Protein AF-A0A7G2MM92-F1 (afdb_monomer)

Secondary structure (DSSP, 8-state):
----EEEESHHHHHHHHHHHH-TTS-HHHHHHHTTGGGG-HHHHTTSEEEEHHHH--HHHHHHHHHHHHHHHHH-GGGTT--HHHIIIIIS-S-STTPPP-TTHHHHHHGGGHHHHHHHHHH-TTTTT-HHHHHHHHHTTGGGTS-SS-EEETTEEE-TT-HHHHHHHHHHHHHHHT--------S-BTTB-S--

Solvent-accessible surface area (backbone atoms only — not comparable to full-atom values): 11695 Å² total; per-residue (Å²): 129,81,90,53,53,38,75,40,54,74,66,55,56,52,43,52,56,55,56,63,71,50,74,86,58,36,71,67,28,48,58,49,57,65,35,55,61,73,75,36,64,84,51,50,75,74,45,44,81,43,48,39,89,81,73,61,51,70,70,59,53,50,51,37,50,53,50,32,54,48,40,51,75,72,38,65,44,37,73,80,60,51,73,64,54,38,57,72,26,41,44,59,85,73,66,90,62,40,80,93,59,93,56,55,43,54,70,64,29,61,86,39,50,65,60,52,51,50,41,67,73,73,31,77,94,40,40,60,36,47,68,50,49,54,55,65,52,51,65,68,55,74,79,57,55,58,98,66,67,50,73,56,89,91,40,81,46,55,62,83,37,61,66,51,46,50,48,47,49,43,54,52,33,41,35,69,50,30,78,57,80,91,83,80,51,82,70,48,100,89,47,86,56,97,84

Mean predicted aligned error: 6.34 Å

Foldseek 3Di:
DPFDWAWDDDLLVLLVVLLVVPPLADLLLSQLSSCQQVVDPVRRVPTDIGTCVRPPDPVLLVLLQVLLVVLCVLAQLNVPPDPVLSVVFASDQDDHRTDRDSCLLVSLCVVCPVVRVCCCPPPPVQRNPLVSVLVVVVVVQVPRSDPAWDDGPNGTDHCPPPSSSQSSSSSNCNSNVRGDDDDWDCDDPPDRDGD

Structure (mmCIF, N/CA/C/O backbone):
data_AF-A0A7G2MM92-F1
#
_entry.id   AF-A0A7G2MM92-F1
#
loop_
_atom_site.group_PDB
_atom_site.id
_atom_site.type_symbol
_atom_site.label_atom_id
_atom_site.label_alt_id
_atom_site.label_comp_id
_atom_site.label_asym_id
_atom_site.label_entity_id
_atom_site.label_seq_id
_atom_site.pdbx_PDB_ins_code
_atom_site.Cartn_x
_atom_site.Cartn_y
_atom_site.Cartn_z
_atom_site.occupancy
_atom_site.B_iso_or_equiv
_atom_site.auth_seq_id
_atom_site.auth_comp_id
_atom_site.auth_asym_id
_atom_site.auth_atom_id
_atom_site.pdbx_PDB_model_num
ATOM 1 N N . MET A 1 1 ? -12.323 -14.632 -5.911 1.00 42.25 1 MET A N 1
ATOM 2 C CA . MET A 1 1 ? -12.005 -13.450 -5.084 1.00 42.25 1 MET A CA 1
ATOM 3 C C . MET A 1 1 ? -12.301 -13.795 -3.635 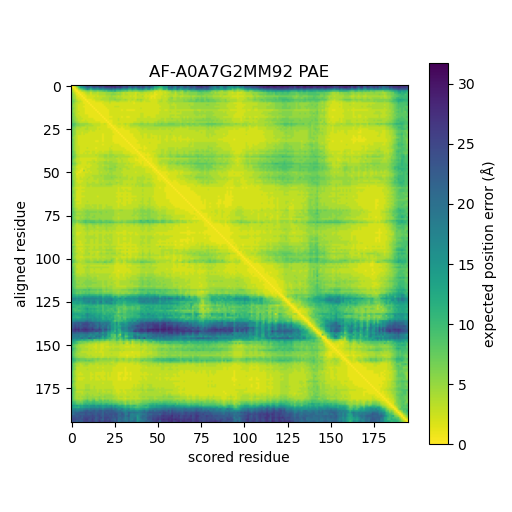1.00 42.25 1 MET A C 1
ATOM 5 O O . MET A 1 1 ? -13.451 -14.121 -3.353 1.00 42.25 1 MET A O 1
ATOM 9 N N . PRO A 1 2 ? -11.310 -13.793 -2.727 1.00 49.09 2 PRO A N 1
ATOM 10 C CA . PRO A 1 2 ? -11.607 -13.786 -1.296 1.00 49.09 2 PRO A CA 1
ATOM 11 C C . PRO A 1 2 ? -12.526 -12.589 -1.014 1.00 49.09 2 PRO A C 1
ATOM 13 O O . PRO A 1 2 ? -12.389 -11.563 -1.680 1.00 49.09 2 PRO A O 1
ATOM 16 N N . LYS A 1 3 ? -13.487 -12.724 -0.096 1.00 65.44 3 LYS A N 1
ATOM 17 C CA . LYS A 1 3 ? -14.443 -11.660 0.249 1.00 65.44 3 LYS A CA 1
ATOM 18 C C . LYS A 1 3 ? -13.701 -10.461 0.854 1.00 65.44 3 LYS A C 1
ATOM 20 O O . LYS A 1 3 ? -13.565 -10.383 2.068 1.00 65.44 3 LYS A O 1
ATOM 25 N N . GLN A 1 4 ? -13.195 -9.561 0.014 1.00 85.12 4 GLN A N 1
ATOM 26 C CA . GLN A 1 4 ? -12.624 -8.290 0.449 1.00 85.12 4 GLN A CA 1
ATOM 27 C C . GLN A 1 4 ? -13.739 -7.411 1.024 1.00 85.12 4 GLN A C 1
ATOM 29 O O . GLN A 1 4 ? -14.882 -7.444 0.552 1.00 85.12 4 GLN A O 1
ATOM 34 N N . TYR A 1 5 ? -13.411 -6.665 2.071 1.00 89.94 5 TYR A N 1
ATOM 35 C CA . TYR A 1 5 ? -14.340 -5.770 2.746 1.00 89.94 5 TYR A CA 1
ATOM 36 C C . TYR A 1 5 ? -13.604 -4.568 3.340 1.00 89.94 5 TYR A C 1
ATOM 38 O O . TYR A 1 5 ? -12.396 -4.619 3.597 1.00 89.94 5 TYR A O 1
ATOM 46 N N . SER A 1 6 ? -14.352 -3.500 3.583 1.00 90.88 6 SER A N 1
ATOM 47 C CA . SER A 1 6 ? -13.952 -2.346 4.384 1.00 90.88 6 SER A CA 1
ATOM 48 C C . SER A 1 6 ? -14.682 -2.347 5.725 1.00 90.88 6 SER A C 1
ATOM 50 O O . SER A 1 6 ? -15.728 -2.978 5.875 1.00 90.88 6 SER A O 1
ATOM 52 N N . TYR A 1 7 ? -14.121 -1.638 6.703 1.00 91.50 7 TYR A N 1
ATOM 53 C CA . TYR A 1 7 ? -14.808 -1.372 7.960 1.00 91.50 7 TYR A CA 1
ATOM 54 C C . TYR A 1 7 ? -15.499 -0.013 7.940 1.00 91.50 7 TYR A C 1
ATOM 56 O O . TYR A 1 7 ? -14.906 0.989 7.523 1.00 91.50 7 TYR A O 1
ATOM 64 N N . SER A 1 8 ? -16.708 0.031 8.489 1.00 91.31 8 SER A N 1
ATOM 65 C CA . SER A 1 8 ? -17.473 1.259 8.685 1.00 91.31 8 SER A CA 1
ATOM 66 C C . SER A 1 8 ? -18.055 1.362 10.098 1.00 91.31 8 SER A C 1
ATOM 68 O O . SER A 1 8 ? -17.896 0.473 10.941 1.00 91.31 8 SER A O 1
ATOM 70 N N . GLY A 1 9 ? -18.666 2.512 10.389 1.00 91.62 9 GLY A N 1
ATOM 71 C CA . GLY A 1 9 ? -19.284 2.824 11.674 1.00 91.62 9 GLY A CA 1
ATOM 72 C C . GLY A 1 9 ? -18.739 4.094 12.331 1.00 91.62 9 GLY A C 1
ATOM 73 O O . GLY A 1 9 ? -17.721 4.663 11.930 1.00 91.62 9 GLY A O 1
ATOM 74 N N . SER A 1 10 ? -19.418 4.519 13.399 1.00 91.88 10 SER A N 1
ATOM 75 C CA . SER A 1 10 ? -19.165 5.810 14.060 1.00 91.88 10 SER A CA 1
ATOM 76 C C . SER A 1 10 ? -17.745 5.972 14.615 1.00 91.88 10 SER A C 1
ATOM 78 O O . SER A 1 10 ? -17.233 7.090 14.685 1.00 91.88 10 SER A O 1
ATOM 80 N N . PHE A 1 11 ? -17.085 4.875 15.002 1.00 92.69 11 PHE A N 1
ATOM 81 C CA . PHE A 1 11 ? -15.688 4.918 15.429 1.00 92.69 11 PHE A CA 1
ATOM 82 C C . PHE A 1 11 ? -14.769 5.330 14.273 1.00 92.69 11 PHE A C 1
ATOM 84 O O . PHE A 1 11 ? -13.941 6.219 14.448 1.00 92.69 11 PHE A O 1
ATOM 91 N N . ILE A 1 12 ? -14.944 4.741 13.084 1.00 93.38 12 ILE A N 1
ATOM 92 C CA . ILE A 1 12 ? -14.121 5.037 11.901 1.00 93.38 12 ILE A CA 1
ATOM 93 C C . ILE A 1 12 ? -14.336 6.468 11.422 1.00 93.38 12 ILE A C 1
ATOM 95 O O . ILE A 1 12 ? -13.374 7.146 11.065 1.00 93.38 12 ILE A O 1
ATOM 99 N N . GLU A 1 13 ? -15.570 6.965 11.473 1.00 93.00 13 GLU A N 1
ATOM 100 C CA . GLU A 1 13 ? -15.874 8.366 11.163 1.00 93.00 13 GLU A CA 1
ATOM 101 C C . GLU A 1 13 ? -15.150 9.326 12.114 1.00 93.00 13 GLU A C 1
ATOM 103 O O . GLU A 1 13 ? -14.454 10.239 11.665 1.00 93.00 13 GLU A O 1
ATOM 108 N N . LYS A 1 14 ? -15.241 9.088 13.430 1.00 93.38 14 LYS A N 1
ATOM 109 C CA . LYS A 1 14 ? -14.528 9.884 14.442 1.00 93.38 14 LYS A CA 1
ATOM 110 C C . LYS A 1 14 ? -13.014 9.790 14.273 1.00 93.38 14 LYS A C 1
ATOM 112 O O . LYS A 1 14 ? -12.336 10.810 14.345 1.00 93.38 14 LYS A O 1
ATOM 117 N N . PHE A 1 15 ? -12.490 8.595 14.006 1.00 94.31 15 PHE A N 1
ATOM 118 C CA . PHE A 1 15 ? -11.064 8.375 13.780 1.00 94.31 15 PHE A CA 1
ATOM 119 C C . PHE A 1 15 ? -10.555 9.188 12.585 1.00 94.31 15 PHE A C 1
ATOM 121 O O . PHE A 1 15 ? -9.557 9.896 12.703 1.00 94.31 15 PHE A O 1
ATOM 128 N N . LYS A 1 16 ? -11.278 9.161 11.457 1.00 93.12 16 LYS A N 1
ATOM 129 C CA . LYS A 1 16 ? -10.959 9.972 10.272 1.00 93.12 16 LYS A CA 1
ATOM 130 C C . LYS A 1 16 ? -11.002 11.472 10.576 1.00 93.12 16 LYS A C 1
ATOM 132 O O . LYS A 1 16 ? -10.125 12.203 10.123 1.00 93.12 16 LYS A O 1
ATOM 137 N N . ILE A 1 17 ? -11.979 11.938 11.360 1.00 94.12 17 ILE A N 1
ATOM 138 C CA . ILE A 1 17 ? -12.056 13.345 11.792 1.00 94.12 17 ILE A CA 1
ATOM 139 C C . ILE A 1 17 ? -10.825 13.734 12.618 1.00 94.12 17 ILE A C 1
ATOM 141 O O . ILE A 1 17 ? -10.236 14.781 12.353 1.00 94.12 17 ILE A O 1
ATOM 145 N N . GLU A 1 18 ? -10.410 12.908 13.581 1.00 94.00 18 GLU A N 1
ATOM 146 C CA . GLU A 1 18 ? -9.196 13.166 14.367 1.00 94.00 18 GLU A CA 1
ATOM 147 C C . GLU A 1 18 ? -7.938 13.152 13.488 1.00 94.00 18 GLU A C 1
ATOM 149 O O . GLU A 1 18 ? -7.128 14.075 13.572 1.00 94.00 18 GLU A O 1
ATOM 154 N N . LEU A 1 19 ? -7.806 12.184 12.575 1.00 92.69 19 LEU A N 1
ATOM 155 C CA . LEU A 1 19 ? -6.680 12.114 11.634 1.00 92.69 19 LEU A CA 1
ATOM 156 C C . LEU A 1 19 ? -6.596 13.354 10.738 1.00 92.69 19 LEU A C 1
ATOM 158 O O . LEU A 1 19 ? -5.509 13.851 10.442 1.00 92.69 19 LEU A O 1
ATOM 162 N N . ASN A 1 20 ? -7.739 13.8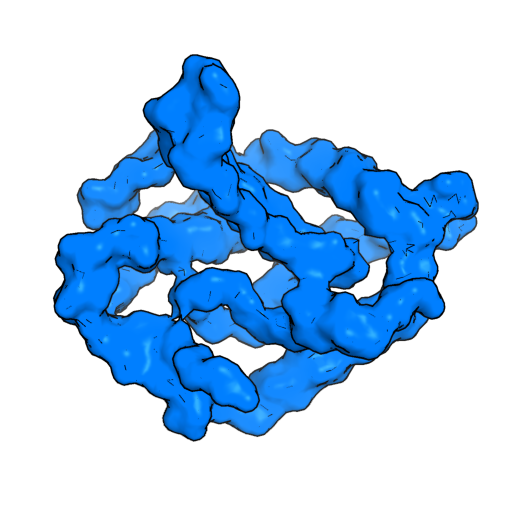98 10.329 1.00 92.12 20 ASN A N 1
ATOM 163 C CA . ASN A 1 20 ? -7.791 15.094 9.495 1.00 92.12 20 ASN A CA 1
ATOM 164 C C . ASN A 1 20 ? -7.314 16.364 10.206 1.00 92.12 20 ASN A C 1
ATOM 166 O O . ASN A 1 20 ? -6.889 17.291 9.521 1.00 92.12 20 ASN A O 1
ATOM 170 N N . LYS A 1 21 ? -7.282 16.404 11.544 1.00 92.31 21 LYS A N 1
ATOM 171 C CA . LYS A 1 21 ? -6.710 17.541 12.289 1.00 92.31 21 LYS A CA 1
ATOM 172 C C . LYS A 1 21 ? -5.187 17.638 12.147 1.00 92.31 21 LYS A C 1
ATOM 174 O O . LYS A 1 21 ? -4.635 18.724 12.297 1.00 92.31 21 LYS A O 1
ATOM 179 N N . HIS A 1 22 ? -4.520 16.533 11.821 1.00 88.50 22 HIS A N 1
ATOM 180 C CA . HIS A 1 22 ? -3.065 16.438 11.709 1.00 88.50 22 HIS A CA 1
ATOM 181 C C . HIS A 1 22 ? -2.556 16.782 10.299 1.00 88.50 22 HIS A C 1
ATOM 183 O O . HIS A 1 22 ? -2.041 15.935 9.562 1.00 88.50 22 HIS A O 1
ATOM 189 N N . MET A 1 23 ? -2.751 18.034 9.877 1.00 86.56 23 MET A N 1
ATOM 190 C CA . MET A 1 23 ? -2.395 18.532 8.535 1.00 86.56 23 MET A CA 1
ATOM 191 C C . MET A 1 23 ? -0.898 18.426 8.200 1.00 86.56 23 MET A C 1
ATOM 193 O O . MET A 1 23 ? -0.536 18.428 7.028 1.00 86.56 23 MET A O 1
ATOM 197 N N . GLU A 1 24 ? -0.039 18.297 9.209 1.00 86.06 24 GLU A N 1
ATOM 198 C CA . GLU A 1 24 ? 1.405 18.105 9.076 1.00 86.06 24 GLU A CA 1
ATOM 199 C C . GLU A 1 24 ? 1.813 16.706 8.591 1.00 86.06 24 GLU A C 1
ATOM 201 O O . GLU A 1 24 ? 2.947 16.517 8.147 1.00 86.06 24 GLU A O 1
ATOM 206 N N . LEU A 1 25 ? 0.923 15.714 8.705 1.00 86.69 25 LEU A N 1
ATOM 207 C CA . LEU A 1 25 ? 1.220 14.338 8.321 1.00 86.69 25 LEU A CA 1
ATOM 208 C C . LEU A 1 25 ? 1.310 14.199 6.803 1.00 86.69 25 LEU A C 1
ATOM 210 O O . LEU A 1 25 ? 0.402 14.612 6.074 1.00 86.69 25 LEU A O 1
ATOM 214 N N . SER A 1 26 ? 2.370 13.532 6.342 1.00 86.12 26 SER A N 1
ATOM 215 C CA . SER A 1 26 ? 2.507 13.169 4.934 1.00 86.12 26 SER A CA 1
ATOM 216 C C . SER A 1 26 ? 1.377 12.231 4.500 1.00 86.12 26 SER A C 1
ATOM 218 O O . SER A 1 26 ? 0.763 11.538 5.319 1.00 86.12 26 SER A O 1
ATOM 220 N N . PHE A 1 27 ? 1.136 12.161 3.192 1.00 88.06 27 PHE A N 1
ATOM 221 C CA . PHE A 1 27 ? 0.169 11.224 2.629 1.00 88.06 27 PHE A CA 1
ATOM 222 C C . PHE A 1 27 ? 0.450 9.777 3.075 1.00 88.06 27 PHE A C 1
ATOM 224 O O . PHE A 1 27 ? -0.449 9.096 3.563 1.00 88.06 27 PHE A O 1
ATOM 231 N N . LEU A 1 28 ? 1.713 9.335 3.019 1.00 88.19 28 LEU A N 1
ATOM 232 C CA . LEU A 1 28 ? 2.100 7.986 3.443 1.00 88.19 28 LEU A CA 1
ATOM 233 C C . LEU A 1 28 ? 1.838 7.742 4.936 1.00 88.19 28 LEU A C 1
ATOM 235 O O . LEU A 1 28 ? 1.336 6.682 5.303 1.00 88.19 28 LEU A O 1
ATOM 239 N N . SER A 1 29 ? 2.141 8.729 5.787 1.00 88.44 29 SER A N 1
ATOM 240 C CA . SER A 1 29 ? 1.845 8.673 7.226 1.00 88.44 29 SER A CA 1
ATOM 241 C C . SER A 1 29 ? 0.366 8.389 7.456 1.00 88.44 29 SER A C 1
ATOM 243 O O . SER A 1 29 ? 0.005 7.479 8.198 1.00 88.44 29 SER A O 1
ATOM 245 N N . ARG A 1 30 ? -0.493 9.157 6.774 1.00 90.81 30 ARG A N 1
ATOM 246 C CA . ARG A 1 30 ? -1.949 9.043 6.883 1.00 90.81 30 ARG A CA 1
ATOM 247 C C . A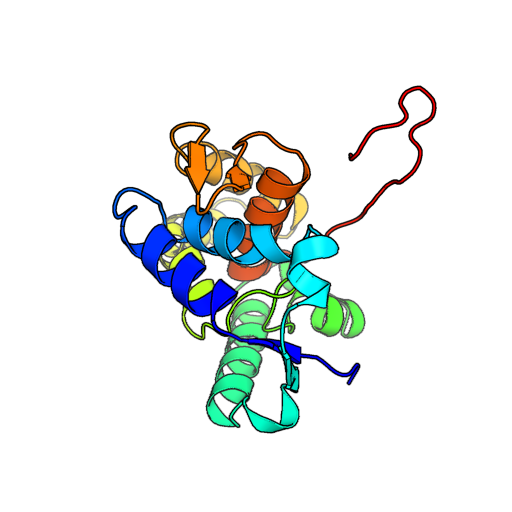RG A 1 30 ? -2.419 7.656 6.473 1.00 90.81 30 ARG A C 1
ATOM 249 O O . ARG A 1 30 ? -3.141 7.039 7.245 1.00 90.81 30 ARG A O 1
ATOM 256 N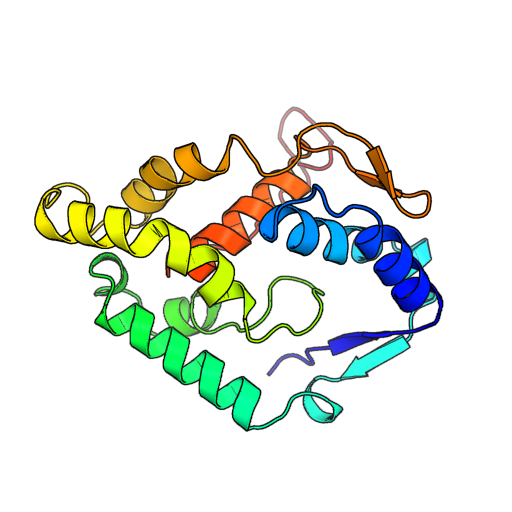 N . LYS A 1 31 ? -1.939 7.131 5.340 1.00 91.44 31 LYS A N 1
ATOM 257 C CA . LYS A 1 31 ? -2.302 5.787 4.859 1.00 91.44 31 LYS A CA 1
ATOM 258 C C . LYS A 1 31 ? -2.018 4.687 5.875 1.00 91.44 31 LYS A C 1
ATOM 260 O O . LYS A 1 31 ? -2.822 3.771 6.022 1.00 91.44 31 LYS A O 1
ATOM 265 N N . VAL A 1 32 ? -0.910 4.770 6.607 1.00 91.94 32 VAL A N 1
ATOM 266 C CA . VAL A 1 32 ? -0.612 3.749 7.618 1.00 91.94 32 VAL A CA 1
ATOM 267 C C . VAL A 1 32 ? -1.372 3.979 8.919 1.00 91.94 32 VAL A C 1
ATOM 269 O O . VAL A 1 32 ? -1.857 3.014 9.512 1.00 91.94 32 VAL A O 1
ATOM 272 N N . ILE A 1 33 ? -1.538 5.232 9.345 1.00 92.69 33 ILE A N 1
ATOM 273 C CA . ILE A 1 33 ? -2.328 5.555 10.539 1.00 92.69 33 ILE A CA 1
ATOM 274 C C . ILE A 1 33 ? -3.803 5.171 10.345 1.00 92.69 33 ILE A C 1
ATOM 276 O O . ILE A 1 33 ? -4.427 4.687 11.284 1.00 92.69 33 ILE A O 1
ATOM 280 N N . GLU A 1 34 ? -4.352 5.293 9.133 1.00 92.94 34 GLU A N 1
ATOM 281 C CA . GLU A 1 34 ? -5.704 4.820 8.786 1.00 92.94 34 GLU A CA 1
ATOM 282 C C . GLU A 1 34 ? -5.926 3.337 9.095 1.00 92.94 34 GLU A C 1
ATOM 284 O O . GLU A 1 34 ? -7.050 2.937 9.390 1.00 92.94 34 GLU A O 1
ATOM 289 N N . ILE A 1 35 ? -4.869 2.524 9.045 1.00 93.19 35 ILE A N 1
ATOM 290 C CA . ILE A 1 35 ? -4.940 1.077 9.272 1.00 93.19 35 ILE A CA 1
ATOM 291 C C . ILE A 1 35 ? -4.793 0.727 10.758 1.00 93.19 35 ILE A C 1
ATOM 293 O O . ILE A 1 35 ? -5.173 -0.366 11.181 1.00 93.19 35 ILE A O 1
ATOM 297 N N . LEU A 1 36 ? -4.266 1.650 11.566 1.00 92.31 36 LEU A N 1
ATOM 298 C CA . LEU A 1 36 ? -3.947 1.437 12.976 1.00 92.31 36 LEU A CA 1
ATOM 299 C C . LEU A 1 36 ? -5.120 0.858 13.796 1.00 92.31 36 LEU A C 1
ATOM 301 O O . LEU A 1 36 ? -4.887 -0.114 14.518 1.00 92.31 36 LEU A O 1
ATOM 305 N N . PRO A 1 37 ? -6.378 1.334 13.662 1.00 93.25 37 PRO A N 1
ATOM 306 C CA . PRO A 1 37 ? -7.500 0.777 14.419 1.00 93.25 37 PRO A CA 1
ATOM 307 C C . PRO A 1 37 ? -7.755 -0.708 14.169 1.00 93.25 37 PRO A C 1
ATOM 309 O O . PRO A 1 37 ? -8.222 -1.417 15.057 1.00 93.25 37 PRO A O 1
ATOM 312 N N . PHE A 1 38 ? -7.435 -1.196 12.970 1.00 91.69 38 PHE A N 1
ATOM 313 C CA . PHE A 1 38 ? -7.765 -2.556 12.549 1.00 91.69 38 PHE A CA 1
ATOM 314 C C . PHE A 1 38 ? -6.847 -3.625 13.142 1.00 91.69 38 PHE A C 1
ATOM 316 O O . PHE A 1 38 ? -7.083 -4.815 12.954 1.00 91.69 38 PHE A O 1
ATOM 323 N N . ARG A 1 39 ? -5.815 -3.205 13.877 1.00 88.81 39 ARG A N 1
ATOM 324 C CA . ARG A 1 39 ? -4.909 -4.093 14.616 1.00 88.81 39 ARG A CA 1
ATOM 325 C C . ARG A 1 39 ? -5.491 -4.543 15.951 1.00 88.81 39 ARG A C 1
ATOM 327 O O . ARG A 1 39 ? -5.028 -5.527 16.517 1.00 88.81 39 ARG A O 1
ATOM 334 N N . TYR A 1 40 ? -6.497 -3.831 16.452 1.00 90.06 40 TYR A N 1
ATOM 335 C CA . TYR A 1 40 ? -7.071 -4.067 17.769 1.00 90.06 40 TYR A CA 1
ATOM 336 C C . TYR A 1 40 ? -8.407 -4.796 17.634 1.00 90.06 40 TYR A C 1
ATOM 338 O O . TYR A 1 40 ? -9.367 -4.281 17.051 1.00 90.06 40 TYR A O 1
ATOM 346 N N . ILE A 1 41 ? -8.481 -6.005 18.196 1.00 89.75 41 ILE A N 1
ATOM 347 C CA . ILE A 1 41 ? -9.691 -6.838 18.151 1.00 89.75 41 ILE A CA 1
ATOM 348 C C . ILE A 1 41 ? -10.878 -6.171 18.863 1.00 89.75 41 ILE A C 1
ATOM 350 O O . ILE A 1 41 ? -12.009 -6.220 18.380 1.00 89.75 41 ILE A O 1
ATOM 354 N N . ASP A 1 42 ? -10.605 -5.457 19.955 1.00 91.00 42 ASP A N 1
ATOM 355 C CA . ASP A 1 42 ? -11.613 -4.723 20.727 1.00 91.00 42 ASP A CA 1
ATOM 356 C C . ASP A 1 42 ? -12.257 -3.593 19.917 1.00 91.00 42 ASP A C 1
ATOM 358 O O . ASP A 1 42 ? -13.402 -3.229 20.157 1.00 91.00 42 ASP A O 1
ATOM 362 N N . ILE A 1 43 ? -11.535 -3.051 18.931 1.00 91.31 43 ILE A N 1
ATOM 363 C CA . ILE A 1 43 ? -12.071 -2.046 18.014 1.00 91.31 43 ILE A CA 1
ATOM 364 C C . ILE A 1 43 ? -12.805 -2.742 16.871 1.00 91.31 43 ILE A C 1
ATOM 366 O O . ILE A 1 43 ? -13.978 -2.461 16.648 1.00 91.31 43 ILE A O 1
ATOM 370 N N . THR A 1 44 ? -12.143 -3.660 16.159 1.00 92.00 44 THR A N 1
ATOM 371 C CA . THR A 1 44 ? -12.702 -4.313 14.956 1.00 92.00 44 THR A CA 1
ATOM 372 C C . THR A 1 44 ? -13.981 -5.100 15.226 1.00 92.00 44 THR A C 1
ATOM 374 O O . THR A 1 44 ? -14.871 -5.109 14.378 1.00 92.00 44 THR A O 1
ATOM 377 N N . SER A 1 45 ? -14.130 -5.690 16.414 1.00 91.69 45 SER A N 1
ATOM 378 C CA . SE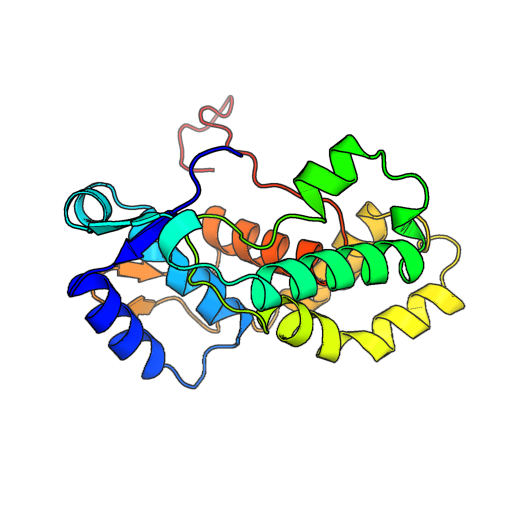R A 1 45 ? -15.359 -6.384 16.830 1.00 91.69 45 SER A CA 1
ATOM 379 C C . SER A 1 45 ? -16.582 -5.466 16.973 1.00 91.69 45 SER A C 1
ATOM 381 O O . SER A 1 45 ? -17.711 -5.952 16.937 1.00 91.69 45 SER A O 1
ATOM 383 N N . LEU A 1 46 ? -16.373 -4.151 17.098 1.00 90.75 46 LEU A N 1
ATOM 384 C CA . LEU A 1 46 ? -17.427 -3.136 17.192 1.00 90.75 46 LEU A CA 1
ATOM 385 C C . LEU A 1 46 ? -17.764 -2.489 15.838 1.00 90.75 46 LEU A C 1
ATOM 387 O O . LEU A 1 46 ? -18.661 -1.644 15.772 1.00 90.75 46 LEU A O 1
ATOM 391 N N . LEU A 1 47 ? -17.032 -2.830 14.774 1.00 93.31 47 LEU A N 1
ATOM 392 C CA . LEU A 1 47 ? -17.190 -2.229 13.450 1.00 93.31 47 LEU A CA 1
ATOM 393 C C . LEU A 1 47 ? -18.160 -3.021 12.575 1.00 93.31 47 LEU A C 1
ATOM 395 O O . LEU A 1 47 ? -18.406 -4.210 12.777 1.00 93.31 47 LEU A O 1
ATOM 399 N N . GLN A 1 48 ? -18.702 -2.338 11.572 1.00 92.88 48 GLN A N 1
ATOM 400 C CA . GLN A 1 48 ? -19.531 -2.947 10.538 1.00 92.88 48 GLN A CA 1
ATOM 401 C C . GLN A 1 48 ? -18.670 -3.331 9.334 1.00 92.88 48 GLN A C 1
ATOM 403 O O . GLN A 1 48 ? -17.657 -2.688 9.057 1.00 92.88 48 GLN A O 1
ATOM 408 N N . TYR A 1 49 ? -19.084 -4.384 8.631 1.00 91.50 49 TYR A N 1
ATOM 409 C CA . TYR A 1 49 ? -18.426 -4.873 7.424 1.00 91.50 49 TYR A CA 1
ATOM 410 C C . TYR A 1 49 ? -19.165 -4.358 6.194 1.00 91.50 49 TYR A C 1
ATOM 412 O O . TYR A 1 49 ? -20.370 -4.563 6.070 1.00 91.50 49 TYR A O 1
ATOM 420 N N . GLU A 1 50 ? -18.429 -3.759 5.266 1.00 91.81 50 GLU A N 1
ATOM 421 C CA . GLU A 1 50 ? -18.932 -3.366 3.952 1.00 91.81 50 GLU A CA 1
ATOM 422 C C . GLU A 1 50 ? -18.199 -4.179 2.895 1.00 91.81 50 GLU A C 1
ATOM 424 O O . GLU A 1 50 ? -16.985 -4.048 2.727 1.00 91.81 50 GLU A O 1
ATOM 429 N N . HIS A 1 51 ? -18.911 -5.068 2.206 1.00 92.00 51 HIS A N 1
ATOM 430 C CA . HIS A 1 51 ? -18.283 -5.921 1.208 1.00 92.00 51 HIS A CA 1
ATOM 431 C C . HIS A 1 51 ? -17.940 -5.130 -0.050 1.00 92.00 51 HIS A C 1
ATOM 433 O O . HIS A 1 51 ? -18.763 -4.388 -0.580 1.00 92.00 51 HIS A O 1
ATOM 439 N N . ASP A 1 52 ? -16.747 -5.366 -0.595 1.00 92.00 52 ASP A N 1
ATOM 440 C CA . ASP A 1 52 ? -16.277 -4.653 -1.784 1.00 92.00 52 ASP A CA 1
ATOM 441 C C . ASP A 1 52 ? -17.221 -4.823 -2.984 1.00 92.00 52 ASP A C 1
ATOM 443 O O . ASP A 1 52 ? -17.373 -3.900 -3.774 1.00 92.00 52 ASP A O 1
ATOM 447 N N . ILE A 1 53 ? -17.908 -5.967 -3.089 1.00 91.31 53 ILE A N 1
ATOM 448 C CA . ILE A 1 53 ? -18.903 -6.231 -4.142 1.00 91.31 53 ILE A CA 1
ATOM 449 C C . ILE A 1 53 ? -20.090 -5.253 -4.120 1.00 91.31 53 ILE A C 1
ATOM 451 O O . ILE A 1 53 ? -20.764 -5.092 -5.134 1.00 91.31 53 ILE A O 1
ATOM 455 N N . GLU A 1 54 ? -20.348 -4.607 -2.983 1.00 91.75 54 GLU A N 1
ATOM 456 C CA . GLU A 1 54 ? -21.459 -3.671 -2.789 1.00 91.75 54 GLU A CA 1
ATOM 457 C C . GLU A 1 54 ? -21.027 -2.211 -2.992 1.00 91.75 54 GLU A C 1
ATOM 459 O O . GLU A 1 54 ? -21.838 -1.386 -3.411 1.00 91.75 54 GLU A O 1
ATOM 464 N N . ILE A 1 55 ? -19.756 -1.883 -2.717 1.00 92.19 55 ILE A N 1
ATOM 465 C CA . ILE A 1 55 ? -19.269 -0.492 -2.653 1.00 92.19 55 ILE A CA 1
ATOM 466 C C . ILE A 1 55 ? -18.241 -0.129 -3.735 1.00 92.19 55 ILE A C 1
ATOM 468 O O . ILE A 1 55 ? -18.129 1.043 -4.107 1.00 92.19 55 ILE A O 1
ATOM 472 N N . VAL A 1 56 ? -17.476 -1.097 -4.252 1.00 92.75 56 VAL A N 1
ATOM 473 C CA . VAL A 1 56 ? -16.436 -0.848 -5.258 1.00 92.75 56 VAL A CA 1
ATOM 474 C C . VAL A 1 56 ? -17.072 -0.749 -6.640 1.00 92.75 56 VAL A C 1
ATOM 476 O O . VAL A 1 56 ? -17.768 -1.651 -7.101 1.00 92.75 56 VAL A O 1
ATOM 479 N N . LYS A 1 57 ? -16.798 0.357 -7.332 1.00 94.00 57 LYS A N 1
ATOM 480 C CA . LYS A 1 57 ? -17.313 0.621 -8.681 1.00 94.00 57 LYS A CA 1
ATOM 481 C C . LYS A 1 57 ? -16.395 0.049 -9.760 1.00 94.00 57 LYS A C 1
ATOM 483 O O . LYS A 1 57 ? -15.188 -0.077 -9.557 1.00 94.00 57 LYS A O 1
ATOM 488 N N . SER A 1 58 ? -16.958 -0.215 -10.940 1.00 94.56 58 SER A N 1
ATOM 489 C CA . SER A 1 58 ? -16.207 -0.661 -12.122 1.00 94.56 58 SER A CA 1
ATOM 490 C C . SER A 1 58 ? -15.042 0.266 -12.455 1.00 94.56 58 SER A C 1
ATOM 492 O O . SER A 1 58 ? -13.932 -0.211 -12.653 1.00 94.56 58 SER A O 1
ATOM 494 N N . ASP A 1 59 ? -15.272 1.579 -12.448 1.00 95.50 59 ASP A N 1
ATOM 495 C CA . ASP A 1 59 ? -14.269 2.573 -12.851 1.00 95.50 59 ASP A CA 1
ATOM 496 C C . ASP A 1 59 ? -13.052 2.566 -11.919 1.00 95.50 59 ASP A C 1
ATOM 498 O O . ASP A 1 59 ? -11.920 2.740 -12.364 1.00 95.50 59 ASP A O 1
ATOM 502 N N . PHE A 1 60 ? -13.278 2.289 -10.631 1.00 94.88 60 PHE A N 1
ATOM 503 C CA . PHE A 1 60 ? -12.209 2.117 -9.654 1.00 94.88 60 PHE A CA 1
ATOM 504 C C . PHE A 1 60 ? -11.351 0.894 -10.002 1.00 94.88 60 PHE A C 1
ATOM 506 O O . PHE A 1 60 ? -10.129 0.990 -10.050 1.00 94.88 60 PHE A O 1
ATOM 513 N N . LEU A 1 61 ? -11.976 -0.252 -10.288 1.00 94.81 61 LEU A N 1
ATOM 514 C CA . LEU A 1 61 ? -11.247 -1.474 -10.644 1.00 94.81 61 LEU A CA 1
ATOM 515 C C . LEU A 1 61 ? -10.496 -1.331 -11.968 1.00 94.81 61 LEU A C 1
ATOM 517 O O . LEU A 1 61 ? -9.335 -1.726 -12.040 1.00 94.81 61 LEU A O 1
ATOM 521 N N . ILE A 1 62 ? -11.135 -0.742 -12.984 1.00 96.12 62 ILE A N 1
ATOM 522 C CA . ILE A 1 62 ? -10.520 -0.471 -14.290 1.00 96.12 62 ILE A CA 1
ATOM 523 C C . ILE A 1 62 ? -9.262 0.369 -14.096 1.00 96.12 62 ILE A C 1
ATOM 525 O O . ILE A 1 62 ? -8.195 -0.025 -14.554 1.00 96.12 62 ILE A O 1
ATOM 529 N N . TYR A 1 63 ? -9.357 1.452 -13.322 1.00 95.94 63 TYR A N 1
ATOM 530 C CA . TYR A 1 63 ? -8.208 2.295 -13.025 1.00 95.94 63 TYR A CA 1
ATOM 531 C C . TYR A 1 63 ? -7.034 1.509 -12.415 1.00 95.94 63 TYR A C 1
ATOM 533 O O . TYR A 1 63 ? -5.898 1.674 -12.853 1.00 95.94 63 TYR A O 1
ATOM 541 N N . TYR A 1 64 ? -7.272 0.629 -11.435 1.00 94.94 64 TYR A N 1
ATOM 542 C CA . TYR A 1 64 ? -6.182 -0.145 -10.822 1.00 94.94 64 TYR A CA 1
ATOM 543 C C . TYR A 1 64 ? -5.608 -1.223 -11.736 1.00 94.94 64 TYR A C 1
ATOM 545 O O . TYR A 1 64 ? -4.406 -1.491 -11.666 1.00 94.94 64 TYR A O 1
ATOM 553 N N . ILE A 1 65 ? -6.443 -1.831 -12.579 1.00 96.12 65 ILE A N 1
ATOM 554 C CA . ILE A 1 65 ? -5.999 -2.781 -13.601 1.00 96.12 65 ILE A CA 1
ATOM 555 C C . ILE A 1 65 ? -5.083 -2.055 -14.589 1.00 96.12 65 ILE A C 1
ATOM 557 O O . ILE A 1 65 ? -3.938 -2.470 -14.775 1.00 96.12 65 ILE A O 1
ATOM 561 N N . ASP A 1 66 ? -5.537 -0.930 -15.141 1.00 96.62 66 ASP A N 1
ATOM 562 C CA . ASP A 1 66 ? -4.762 -0.115 -16.079 1.00 96.62 66 ASP A CA 1
ATOM 563 C C . ASP A 1 66 ? -3.456 0.372 -15.442 1.00 96.62 66 ASP A C 1
ATOM 565 O O . ASP A 1 66 ? -2.391 0.297 -16.058 1.00 96.62 66 ASP A O 1
ATOM 569 N N . TYR A 1 67 ? -3.504 0.796 -14.175 1.00 95.38 67 TYR A N 1
ATOM 570 C CA . TYR A 1 67 ? -2.319 1.197 -13.423 1.00 95.38 67 TYR A CA 1
ATOM 571 C C . TYR A 1 67 ? -1.309 0.051 -13.275 1.00 95.38 67 TYR A C 1
ATOM 573 O O . TYR A 1 67 ? -0.109 0.250 -13.468 1.00 95.38 67 TYR A O 1
ATOM 581 N N . ALA A 1 68 ? -1.766 -1.160 -12.947 1.00 95.31 68 ALA A N 1
ATOM 582 C CA . ALA A 1 68 ? -0.892 -2.321 -12.799 1.00 95.31 68 ALA A CA 1
ATOM 583 C C . ALA A 1 68 ? -0.207 -2.693 -14.126 1.00 95.31 68 ALA A C 1
ATOM 585 O O . ALA A 1 68 ? 1.000 -2.943 -14.146 1.00 95.31 68 ALA A O 1
ATOM 586 N N . PHE A 1 69 ? -0.941 -2.662 -15.243 1.00 96.06 69 PHE A N 1
ATOM 587 C CA . PHE A 1 69 ? -0.368 -2.903 -16.571 1.00 96.06 69 PHE A CA 1
ATOM 588 C C . PHE A 1 69 ? 0.558 -1.775 -17.034 1.00 96.06 69 PHE A C 1
ATOM 590 O O . PHE A 1 69 ? 1.581 -2.046 -17.664 1.00 96.06 69 PHE A O 1
ATOM 597 N N . LYS A 1 70 ? 0.264 -0.523 -16.668 1.00 95.19 70 LYS A N 1
ATOM 598 C CA . LYS A 1 70 ? 1.182 0.602 -16.875 1.00 95.19 70 LYS A CA 1
ATOM 599 C C . LYS A 1 70 ? 2.515 0.354 -16.169 1.00 95.19 70 LYS A C 1
ATOM 601 O O . LYS A 1 70 ? 3.558 0.471 -16.805 1.00 95.19 70 LYS A O 1
ATOM 606 N N . LEU A 1 71 ? 2.497 -0.039 -14.891 1.00 93.44 71 LEU A N 1
ATOM 607 C CA . LEU A 1 71 ? 3.724 -0.383 -14.163 1.00 93.44 71 LEU A CA 1
ATOM 608 C C . LEU A 1 71 ? 4.488 -1.519 -14.851 1.00 93.44 71 LEU A C 1
ATOM 610 O O . LEU A 1 71 ? 5.701 -1.416 -15.005 1.00 93.44 71 LEU A O 1
ATOM 614 N N . LEU A 1 72 ? 3.788 -2.571 -15.289 1.00 93.94 72 LEU A N 1
ATOM 615 C CA . LEU A 1 72 ? 4.392 -3.708 -15.990 1.00 93.94 72 LEU A CA 1
ATOM 616 C C . LEU A 1 72 ? 5.128 -3.283 -17.272 1.00 93.94 72 LEU A C 1
ATOM 618 O O . LEU A 1 72 ? 6.190 -3.821 -17.565 1.00 93.94 72 LEU A O 1
ATOM 622 N N . GLY A 1 73 ? 4.587 -2.314 -18.019 1.00 92.38 73 GLY A N 1
ATOM 623 C CA . GLY A 1 73 ? 5.213 -1.794 -19.238 1.00 92.38 73 GLY A CA 1
ATOM 624 C C . GLY A 1 73 ? 6.313 -0.751 -19.001 1.00 92.38 73 GLY A C 1
ATOM 625 O O . GLY A 1 73 ? 7.249 -0.661 -19.793 1.00 92.38 73 GLY A O 1
ATOM 626 N N . GLU A 1 74 ? 6.212 0.046 -17.934 1.00 91.19 74 GLU A N 1
ATOM 627 C CA . GLU A 1 74 ? 7.148 1.145 -17.646 1.00 91.19 74 GLU A CA 1
ATOM 628 C C . GLU A 1 74 ? 8.370 0.714 -16.822 1.00 91.19 74 GLU A C 1
ATOM 630 O O . GLU A 1 74 ? 9.423 1.345 -16.927 1.00 91.19 74 GLU A O 1
ATOM 635 N N . ASN A 1 75 ? 8.255 -0.337 -16.005 1.00 90.19 75 ASN A N 1
ATOM 636 C CA . ASN A 1 75 ? 9.278 -0.714 -15.031 1.00 90.19 75 ASN A CA 1
ATOM 637 C C . ASN A 1 75 ? 10.102 -1.935 -15.487 1.00 90.19 75 ASN A C 1
ATOM 639 O O . ASN A 1 75 ? 9.608 -3.064 -15.439 1.00 90.19 75 ASN A O 1
ATOM 643 N N . PRO A 1 76 ? 11.401 -1.776 -15.809 1.00 88.88 76 PRO A N 1
ATOM 644 C CA . PRO A 1 76 ? 12.232 -2.878 -16.304 1.00 88.88 76 PRO A CA 1
ATOM 645 C C . PRO A 1 76 ? 12.400 -4.057 -15.332 1.00 88.88 76 PRO A C 1
ATOM 647 O O . PRO A 1 76 ? 12.626 -5.186 -15.760 1.00 88.88 76 PRO A O 1
ATOM 650 N N . TRP A 1 77 ? 12.296 -3.821 -14.021 1.00 87.44 77 TRP A N 1
ATOM 651 C CA . TRP A 1 77 ? 12.399 -4.871 -12.998 1.00 87.44 77 TRP A CA 1
ATOM 652 C C . TRP A 1 77 ? 11.153 -5.762 -12.902 1.00 87.44 77 TRP A C 1
ATOM 654 O O . TRP A 1 77 ? 11.168 -6.736 -12.152 1.00 87.44 77 TRP A O 1
ATOM 664 N N . LEU A 1 78 ? 10.089 -5.452 -13.647 1.00 91.62 78 LEU A N 1
ATOM 665 C CA . LEU A 1 78 ? 8.912 -6.308 -13.781 1.00 91.62 78 LEU A CA 1
ATOM 666 C C . LEU A 1 78 ? 8.962 -7.204 -15.028 1.00 91.62 78 LEU A C 1
ATOM 668 O O . LEU A 1 78 ? 8.110 -8.069 -15.174 1.00 91.62 78 LEU A O 1
ATOM 672 N N . ASN A 1 79 ? 9.976 -7.076 -15.892 1.00 89.12 79 ASN A N 1
ATOM 673 C CA . ASN A 1 79 ? 10.050 -7.809 -17.166 1.00 89.12 79 ASN A CA 1
ATOM 674 C C . ASN A 1 79 ? 9.989 -9.341 -17.037 1.00 89.12 79 ASN A C 1
ATOM 676 O O . ASN A 1 79 ? 9.631 -10.020 -17.995 1.00 89.12 79 ASN A O 1
ATOM 680 N N . GLN A 1 80 ? 10.398 -9.885 -15.889 1.00 89.44 80 GLN A N 1
ATOM 681 C CA . GLN A 1 80 ? 10.463 -11.328 -15.629 1.00 89.44 80 GLN A CA 1
ATOM 682 C C . GLN A 1 80 ? 9.473 -11.782 -14.549 1.00 89.44 80 GLN A C 1
ATOM 684 O O . GLN A 1 80 ? 9.597 -12.896 -14.044 1.00 89.44 80 GLN A O 1
ATOM 689 N N . ILE A 1 81 ? 8.520 -10.928 -14.162 1.00 93.50 81 ILE A N 1
ATOM 690 C CA . ILE A 1 81 ? 7.519 -11.299 -13.161 1.00 93.50 81 ILE A CA 1
ATOM 691 C C . ILE A 1 81 ? 6.614 -12.412 -13.706 1.00 93.50 81 ILE A C 1
ATOM 693 O O . ILE A 1 81 ? 6.199 -12.371 -14.867 1.00 93.50 81 ILE A O 1
ATOM 697 N N . SER A 1 82 ? 6.313 -13.412 -12.875 1.00 95.94 82 SER A N 1
ATOM 698 C CA . SER A 1 82 ? 5.302 -14.415 -13.213 1.00 95.94 82 SER A CA 1
ATOM 699 C C . SER A 1 82 ? 3.904 -13.786 -13.206 1.00 95.94 82 SER A C 1
ATOM 701 O O . SER A 1 82 ? 3.681 -12.723 -12.617 1.00 95.94 82 SER A O 1
ATOM 703 N N . PHE A 1 83 ? 2.941 -14.426 -13.866 1.00 95.38 83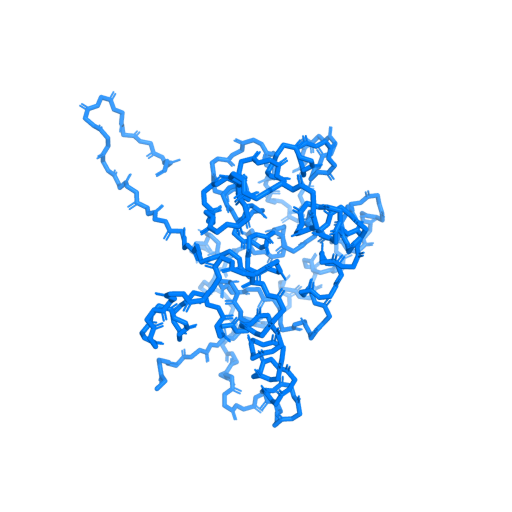 PHE A N 1
ATOM 704 C CA . PHE A 1 83 ? 1.562 -13.940 -13.832 1.00 95.38 83 PHE A CA 1
ATOM 705 C C . PHE A 1 83 ? 0.989 -14.012 -12.410 1.00 95.38 83 PHE A C 1
ATOM 707 O O . PHE A 1 83 ? 0.300 -13.094 -11.970 1.00 95.38 83 PHE A O 1
ATOM 714 N N . GLU A 1 84 ? 1.339 -15.066 -11.677 1.00 96.56 84 GLU A N 1
ATOM 715 C CA . GLU A 1 84 ? 0.956 -15.283 -10.287 1.00 96.56 84 GLU A CA 1
ATOM 716 C C . GLU A 1 84 ? 1.490 -14.156 -9.388 1.00 96.56 84 GLU A C 1
ATOM 718 O O . GLU A 1 84 ? 0.711 -13.490 -8.706 1.00 96.56 84 GLU A O 1
ATOM 723 N N . ASP A 1 85 ? 2.788 -13.848 -9.472 1.00 95.12 85 ASP A N 1
ATOM 724 C CA . ASP A 1 85 ? 3.400 -12.762 -8.694 1.00 95.12 85 ASP A CA 1
ATOM 725 C C . ASP A 1 85 ? 2.833 -11.388 -9.082 1.00 95.12 85 ASP A C 1
ATOM 727 O O . ASP A 1 85 ? 2.669 -10.502 -8.237 1.00 95.12 85 ASP A O 1
ATOM 731 N N . PHE A 1 86 ? 2.509 -11.185 -10.362 1.00 95.06 86 PHE A N 1
ATOM 732 C CA . PHE A 1 86 ? 1.838 -9.968 -10.810 1.00 95.06 86 PHE A CA 1
ATOM 733 C C . PHE A 1 86 ? 0.462 -9.823 -10.149 1.00 95.06 86 PHE A C 1
ATOM 735 O O . PHE A 1 86 ? 0.147 -8.755 -9.611 1.00 95.06 86 PHE A O 1
ATOM 742 N N . CYS A 1 87 ? -0.337 -10.892 -10.147 1.00 94.56 87 CYS A N 1
ATOM 743 C CA . CYS A 1 87 ? -1.652 -10.920 -9.516 1.00 94.56 87 CYS A CA 1
ATOM 744 C C . CYS A 1 87 ? -1.590 -10.711 -7.997 1.00 94.56 87 CYS A C 1
ATOM 746 O O . CYS A 1 87 ? -2.452 -10.013 -7.457 1.00 94.56 87 CYS A O 1
ATOM 748 N N . ASP A 1 88 ? -0.579 -11.259 -7.327 1.00 92.69 88 ASP A N 1
ATOM 749 C CA . ASP A 1 88 ? -0.488 -11.243 -5.864 1.00 92.69 88 ASP A CA 1
ATOM 750 C C . ASP A 1 88 ? 0.182 -9.980 -5.304 1.00 92.69 88 ASP A C 1
ATOM 752 O O . ASP A 1 88 ? -0.165 -9.523 -4.208 1.00 92.69 88 ASP A O 1
ATOM 756 N N . TYR A 1 89 ? 1.117 -9.374 -6.044 1.00 93.06 89 TYR A N 1
ATOM 757 C CA . TYR A 1 89 ? 1.947 -8.287 -5.511 1.00 93.06 89 TYR A CA 1
ATOM 758 C C . TYR A 1 89 ? 1.789 -6.942 -6.223 1.00 93.06 89 TYR A C 1
ATOM 760 O O . TYR A 1 89 ? 2.056 -5.913 -5.596 1.00 93.06 89 TYR A O 1
ATOM 768 N N . ILE A 1 90 ? 1.342 -6.911 -7.484 1.00 93.94 90 ILE A N 1
ATOM 769 C CA . ILE A 1 90 ? 1.247 -5.670 -8.280 1.00 93.94 90 ILE A CA 1
ATOM 770 C C . ILE A 1 90 ? -0.205 -5.248 -8.515 1.00 93.94 90 ILE A C 1
ATOM 772 O O . ILE A 1 90 ? -0.573 -4.095 -8.253 1.00 93.94 90 ILE A O 1
ATOM 776 N N . LEU A 1 91 ? -1.032 -6.191 -8.971 1.00 94.44 91 LEU A N 1
ATOM 777 C CA . LEU A 1 91 ? -2.446 -5.991 -9.277 1.00 94.44 91 LEU A CA 1
ATOM 778 C C . LEU A 1 91 ? -3.318 -5.553 -8.085 1.00 94.44 91 LEU A C 1
ATOM 780 O O . LEU A 1 91 ? -4.265 -4.798 -8.320 1.00 94.44 91 LEU A O 1
ATOM 784 N N . PRO A 1 92 ? -3.057 -5.953 -6.821 1.00 92.31 92 PRO A N 1
ATOM 785 C CA . PRO A 1 92 ? -3.938 -5.583 -5.723 1.00 92.31 92 PRO A CA 1
ATOM 786 C C . PRO A 1 92 ? -4.110 -4.064 -5.595 1.00 92.31 92 PRO A C 1
ATOM 788 O O . PRO A 1 92 ? -3.145 -3.287 -5.606 1.00 92.31 92 PRO A O 1
ATOM 791 N N . TYR A 1 93 ? -5.368 -3.649 -5.451 1.00 92.75 93 TYR A N 1
ATOM 792 C CA . TYR A 1 93 ? -5.766 -2.249 -5.282 1.00 92.75 93 TYR A CA 1
ATOM 793 C C . TYR A 1 93 ? -5.731 -1.782 -3.822 1.00 92.75 93 TYR A C 1
ATOM 795 O O . TYR A 1 93 ? -5.791 -0.581 -3.564 1.00 92.75 93 TYR A O 1
ATOM 803 N N . ARG A 1 94 ? -5.625 -2.723 -2.874 1.00 91.06 94 ARG A N 1
ATOM 804 C CA . ARG A 1 94 ? -5.695 -2.473 -1.431 1.00 91.06 94 ARG A CA 1
ATOM 805 C C . ARG A 1 94 ? -4.531 -3.120 -0.679 1.00 91.06 94 ARG A C 1
ATOM 807 O O . ARG A 1 94 ? -4.091 -4.224 -1.020 1.00 91.06 94 ARG A O 1
ATOM 814 N N . ILE A 1 95 ? -4.074 -2.457 0.377 1.00 91.25 95 ILE A N 1
ATOM 815 C CA . ILE A 1 95 ? -3.190 -3.001 1.411 1.00 91.25 95 ILE A CA 1
ATOM 816 C C . ILE A 1 95 ? -3.953 -3.079 2.739 1.00 91.25 95 ILE A C 1
ATOM 818 O O . ILE A 1 95 ? -4.451 -2.077 3.246 1.00 91.25 95 ILE A O 1
ATOM 822 N N . SER A 1 96 ? -4.009 -4.274 3.340 1.00 89.81 96 SER A N 1
ATOM 823 C CA . SER A 1 96 ? -4.733 -4.510 4.598 1.00 89.81 96 SER A CA 1
ATOM 824 C C . SER A 1 96 ? -6.199 -4.032 4.504 1.00 89.81 96 SER A C 1
ATOM 826 O O . SER A 1 96 ? -6.885 -4.333 3.527 1.00 89.81 96 SER A O 1
ATOM 828 N N . HIS A 1 97 ? -6.690 -3.317 5.514 1.00 89.81 97 HIS A N 1
ATOM 829 C CA . HIS A 1 97 ? -8.060 -2.814 5.613 1.00 89.81 97 HIS A CA 1
ATOM 830 C C . HIS A 1 97 ? -8.146 -1.296 5.414 1.00 89.81 97 HIS A C 1
ATOM 832 O O . HIS A 1 97 ? -9.039 -0.649 5.953 1.00 89.81 97 HIS A O 1
ATOM 838 N N . GLU A 1 98 ? -7.211 -0.714 4.658 1.00 89.50 98 GLU A N 1
ATOM 839 C CA . GLU A 1 98 ? -7.243 0.716 4.353 1.00 89.50 98 GLU A CA 1
ATOM 840 C C . GLU A 1 98 ? -8.555 1.162 3.692 1.00 89.50 98 GLU A C 1
ATOM 842 O O . GLU A 1 98 ? -9.253 0.387 3.027 1.00 89.50 98 GLU A O 1
ATOM 847 N N . ALA A 1 99 ? -8.849 2.457 3.819 1.00 88.06 99 ALA A N 1
ATOM 848 C CA . ALA A 1 99 ? -9.910 3.074 3.043 1.00 88.06 99 ALA A CA 1
ATOM 849 C C . ALA A 1 99 ? -9.595 2.993 1.539 1.00 88.06 99 ALA A C 1
ATOM 851 O O . ALA A 1 99 ? -8.453 3.195 1.120 1.00 88.06 99 ALA A O 1
ATOM 852 N N . LEU A 1 100 ? -10.628 2.724 0.735 1.00 90.81 100 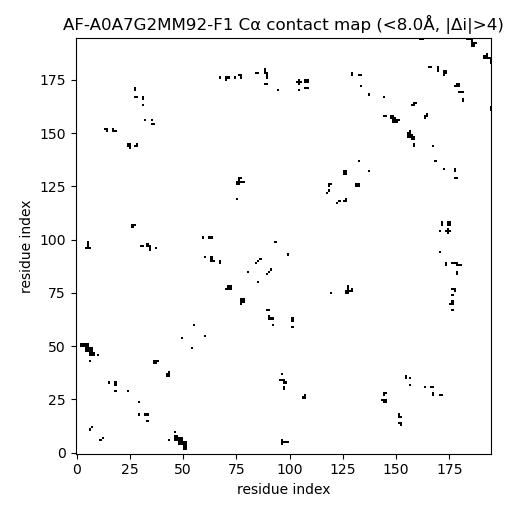LEU A N 1
ATOM 853 C CA . LEU A 1 100 ? -10.545 2.778 -0.724 1.00 90.81 100 LEU A CA 1
ATOM 854 C C . LEU A 1 100 ? -10.140 4.184 -1.170 1.00 90.81 100 LEU A C 1
ATOM 856 O O . LEU A 1 100 ? -10.863 5.146 -0.919 1.00 90.81 100 LEU A O 1
ATOM 860 N N . ASP A 1 101 ? -9.001 4.284 -1.848 1.00 91.31 101 ASP A N 1
ATOM 861 C CA . ASP A 1 101 ? -8.422 5.555 -2.272 1.00 91.31 101 ASP A CA 1
ATOM 862 C C . ASP A 1 101 ? -7.784 5.412 -3.651 1.00 91.31 101 ASP A C 1
ATOM 864 O O . ASP A 1 101 ? -6.645 4.982 -3.771 1.00 91.31 101 ASP A O 1
ATOM 868 N N . GLN A 1 102 ? -8.498 5.811 -4.701 1.00 88.94 102 GLN A N 1
ATOM 869 C CA . GLN A 1 102 ? -8.023 5.676 -6.079 1.00 88.94 102 GLN A CA 1
ATOM 870 C C . GLN A 1 102 ? -6.680 6.393 -6.334 1.00 88.94 102 GLN A C 1
ATOM 872 O O . GLN A 1 102 ? -5.915 5.984 -7.206 1.00 88.94 102 GLN A O 1
ATOM 877 N N . GLY A 1 103 ? -6.356 7.441 -5.570 1.00 87.50 103 GLY A N 1
ATOM 878 C CA . GLY A 1 103 ? -5.187 8.285 -5.811 1.00 87.50 103 GLY A CA 1
ATOM 879 C C . GLY A 1 103 ? -3.908 7.829 -5.114 1.00 87.50 103 GLY A C 1
ATOM 880 O O . GLY A 1 103 ? -2.864 8.451 -5.324 1.00 87.50 103 GLY A O 1
ATOM 881 N N . TRP A 1 104 ? -3.938 6.788 -4.272 1.00 91.06 104 TRP A N 1
ATOM 882 C CA . TRP A 1 104 ? -2.808 6.536 -3.369 1.00 91.06 104 TRP A CA 1
ATOM 883 C C . TRP A 1 104 ? -1.517 6.137 -4.093 1.00 91.06 104 TRP A C 1
ATOM 885 O O . TRP A 1 104 ? -0.442 6.620 -3.731 1.00 91.06 104 TRP A O 1
ATOM 895 N N . LYS A 1 105 ? -1.606 5.304 -5.141 1.00 91.25 105 LYS A N 1
ATOM 896 C CA . LYS A 1 105 ? -0.425 4.887 -5.918 1.00 91.25 105 LYS A CA 1
ATOM 897 C C . LYS A 1 105 ? 0.192 6.076 -6.660 1.00 91.25 105 LYS A C 1
ATOM 899 O O . LYS A 1 105 ? 1.404 6.266 -6.602 1.00 91.25 105 LYS A O 1
ATOM 904 N N . ASP A 1 106 ? -0.634 6.923 -7.275 1.00 91.12 106 ASP A N 1
ATOM 905 C CA . ASP A 1 106 ? -0.190 8.158 -7.935 1.00 91.12 106 ASP A CA 1
ATOM 906 C C . ASP A 1 106 ? 0.472 9.125 -6.951 1.00 91.12 106 ASP A C 1
ATOM 908 O O . ASP A 1 106 ? 1.569 9.618 -7.211 1.00 91.12 106 ASP A O 1
ATOM 912 N N . SER A 1 107 ? -0.156 9.341 -5.794 1.00 90.25 107 SER A N 1
ATOM 913 C CA . SER A 1 107 ? 0.314 10.286 -4.773 1.00 90.25 107 SER A CA 1
ATOM 914 C C . SER A 1 107 ? 1.693 9.910 -4.223 1.00 90.25 107 SER A C 1
ATOM 916 O O . SER A 1 107 ? 2.478 10.784 -3.856 1.00 90.25 107 SER A O 1
ATOM 918 N N . LEU A 1 108 ? 2.006 8.611 -4.182 1.00 88.56 108 LEU A N 1
ATOM 919 C CA . LEU A 1 108 ? 3.307 8.099 -3.751 1.00 88.56 108 LEU A CA 1
ATOM 920 C C . LEU A 1 108 ? 4.329 7.996 -4.892 1.00 88.56 108 LEU A C 1
ATOM 922 O O . LEU A 1 108 ? 5.522 8.173 -4.644 1.00 88.56 108 LEU A O 1
ATOM 926 N N . ARG A 1 109 ? 3.895 7.713 -6.127 1.00 88.44 109 ARG A N 1
ATOM 927 C CA . ARG A 1 109 ? 4.792 7.539 -7.281 1.00 88.44 109 ARG A CA 1
ATOM 928 C C . ARG A 1 109 ? 5.207 8.867 -7.914 1.00 88.44 109 ARG A C 1
ATOM 930 O O . ARG A 1 109 ? 6.382 9.037 -8.235 1.00 88.44 109 ARG A O 1
ATOM 937 N N . GLN A 1 110 ? 4.278 9.814 -8.066 1.00 89.69 110 GLN A N 1
ATOM 938 C CA . GLN A 1 110 ? 4.500 11.080 -8.777 1.00 89.69 110 GLN A CA 1
ATOM 939 C C . GLN A 1 110 ? 5.743 11.854 -8.298 1.00 89.69 110 GLN A C 1
ATOM 941 O O . GLN A 1 110 ? 6.508 12.306 -9.156 1.00 89.69 110 GLN A O 1
ATOM 946 N N . PRO A 1 111 ? 6.017 11.987 -6.981 1.00 86.25 111 PRO A N 1
ATOM 947 C CA . PRO A 1 111 ? 7.200 12.707 -6.502 1.00 86.25 111 PRO A CA 1
ATOM 948 C C . PRO A 1 111 ? 8.536 12.085 -6.934 1.00 86.25 111 PRO A C 1
ATOM 950 O O . PRO A 1 111 ? 9.575 12.732 -6.834 1.00 86.25 111 PRO A O 1
ATOM 953 N N . LEU A 1 112 ? 8.523 10.836 -7.403 1.00 83.81 112 LEU A N 1
ATOM 954 C CA . LEU A 1 112 ? 9.715 10.049 -7.708 1.00 83.81 112 LEU A CA 1
ATOM 955 C C . LEU A 1 112 ? 9.943 9.872 -9.202 1.00 83.81 112 LEU A C 1
ATOM 957 O O . LEU A 1 112 ? 10.984 9.351 -9.578 1.00 83.81 112 LEU A O 1
ATOM 961 N N . GLU A 1 113 ? 9.015 10.301 -10.059 1.00 87.12 113 GLU A N 1
ATOM 962 C CA . GLU A 1 113 ? 9.103 10.123 -11.515 1.00 87.12 113 GLU A CA 1
ATOM 963 C C . GLU A 1 113 ? 10.445 10.586 -12.095 1.00 87.12 113 GLU A C 1
ATOM 965 O O . GLU A 1 113 ? 10.995 9.935 -12.980 1.00 87.12 113 GLU A O 1
ATOM 970 N N . GLY A 1 114 ? 10.996 11.692 -11.581 1.00 86.44 114 GLY A N 1
ATOM 971 C CA . GLY A 1 114 ? 12.316 12.184 -11.980 1.00 86.44 114 GLY A CA 1
ATOM 972 C C . GLY A 1 114 ? 13.429 11.187 -11.653 1.00 86.44 114 GLY A C 1
ATOM 973 O O . GLY A 1 114 ? 14.161 10.770 -12.547 1.00 86.44 114 GLY A O 1
ATOM 974 N N . SER A 1 115 ? 13.502 10.750 -10.394 1.00 82.44 115 SER A N 1
ATOM 975 C CA . SER A 1 115 ? 14.485 9.766 -9.929 1.00 82.44 115 SER A CA 1
ATOM 976 C C . SER A 1 115 ? 14.299 8.400 -10.595 1.00 82.44 115 SER A C 1
ATOM 978 O O . SER A 1 115 ? 15.277 7.763 -10.970 1.00 82.44 115 SER A O 1
ATOM 980 N N . LEU A 1 116 ? 13.054 7.957 -10.800 1.00 82.69 116 LEU A N 1
ATOM 981 C CA . LEU A 1 116 ? 12.742 6.712 -11.505 1.00 82.69 116 LEU A CA 1
ATOM 982 C C . LEU A 1 116 ? 13.275 6.757 -12.941 1.00 82.69 116 LEU A C 1
ATOM 984 O O . LEU A 1 116 ? 13.969 5.831 -13.360 1.00 82.69 116 LEU A O 1
ATOM 988 N N . LYS A 1 117 ? 13.021 7.848 -13.673 1.00 86.75 117 LYS A N 1
ATOM 989 C CA . LYS A 1 117 ? 13.528 8.032 -15.042 1.00 86.75 117 LYS A CA 1
ATOM 990 C C . LYS A 1 117 ? 15.049 8.076 -15.090 1.00 86.75 117 LYS A C 1
ATOM 992 O O . LYS A 1 117 ? 15.637 7.396 -15.924 1.00 86.75 117 LYS A O 1
ATOM 997 N N . GLU A 1 118 ? 15.678 8.840 -14.201 1.00 84.31 118 GLU A N 1
ATOM 998 C CA . GLU A 1 118 ? 17.138 8.924 -14.112 1.00 84.31 118 GLU A CA 1
ATOM 999 C C . GLU A 1 118 ? 17.749 7.532 -13.914 1.00 84.31 118 GLU A C 1
ATOM 1001 O O . GLU A 1 118 ? 18.616 7.111 -14.679 1.00 84.31 118 GLU A O 1
ATOM 1006 N N . ILE A 1 119 ? 17.232 6.761 -12.957 1.00 77.00 119 ILE A N 1
ATOM 1007 C CA . ILE A 1 119 ? 17.783 5.443 -12.650 1.00 77.00 119 ILE A CA 1
ATOM 1008 C C . ILE A 1 119 ? 17.537 4.439 -13.786 1.00 77.00 119 ILE A C 1
ATOM 1010 O O . ILE A 1 119 ? 18.448 3.688 -14.136 1.00 77.00 119 ILE A O 1
ATOM 1014 N N . ILE A 1 120 ? 16.358 4.453 -14.417 1.00 81.88 120 ILE A N 1
ATOM 1015 C CA . ILE A 1 120 ? 16.051 3.588 -15.573 1.00 81.88 120 ILE A CA 1
ATOM 1016 C C . ILE A 1 120 ? 17.007 3.847 -16.752 1.00 81.88 120 ILE A C 1
ATOM 1018 O O . ILE A 1 120 ? 17.311 2.920 -17.513 1.00 81.88 120 ILE A O 1
ATOM 1022 N N . VAL A 1 121 ? 17.465 5.091 -16.917 1.00 85.31 121 VAL A N 1
ATOM 1023 C CA . VAL A 1 121 ? 18.338 5.504 -18.025 1.00 85.31 121 VAL A CA 1
ATOM 1024 C C . VAL A 1 121 ? 19.818 5.279 -17.710 1.00 85.31 121 VAL A C 1
ATOM 1026 O O . VAL A 1 121 ? 20.547 4.835 -18.593 1.00 85.31 121 VAL A O 1
ATOM 1029 N N . PHE A 1 122 ? 20.269 5.574 -16.488 1.00 81.62 122 PHE A N 1
ATOM 1030 C CA . PHE A 1 122 ? 21.702 5.676 -16.176 1.00 81.62 122 PHE A CA 1
ATOM 1031 C C . PHE A 1 122 ? 22.263 4.552 -15.288 1.00 81.62 122 PHE A C 1
ATOM 1033 O O . PHE A 1 122 ? 23.482 4.452 -15.152 1.00 81.62 122 PHE A O 1
ATOM 1040 N N . HIS A 1 123 ? 21.423 3.696 -14.694 1.00 76.75 123 HIS A N 1
ATOM 1041 C CA . HIS A 1 123 ? 21.860 2.656 -13.749 1.00 76.75 123 HIS A CA 1
ATOM 1042 C C . HIS A 1 123 ? 21.509 1.237 -14.218 1.00 76.75 123 HIS A C 1
ATOM 1044 O O . HIS A 1 123 ? 20.707 0.535 -13.597 1.00 76.75 123 HIS A O 1
ATOM 1050 N N . ASP A 1 124 ? 22.135 0.789 -15.310 1.00 74.38 124 ASP A N 1
ATOM 1051 C CA . ASP A 1 124 ? 21.910 -0.545 -15.892 1.00 74.38 124 ASP A CA 1
ATOM 1052 C C . ASP A 1 124 ? 22.240 -1.708 -14.931 1.00 74.38 124 ASP A C 1
ATOM 1054 O O . ASP A 1 124 ? 21.592 -2.753 -14.989 1.00 74.38 124 ASP A O 1
ATOM 1058 N N . ASP A 1 125 ? 23.177 -1.520 -13.996 1.00 72.62 125 ASP A N 1
ATOM 1059 C CA . ASP A 1 125 ? 23.547 -2.498 -12.958 1.00 72.62 125 ASP A CA 1
ATOM 1060 C C . ASP A 1 125 ? 22.428 -2.748 -11.926 1.00 72.62 125 ASP A C 1
ATOM 1062 O O . ASP A 1 125 ? 22.378 -3.794 -11.271 1.00 72.62 125 ASP A O 1
ATOM 1066 N N . LYS A 1 126 ? 21.504 -1.792 -11.781 1.00 69.69 126 LYS A N 1
ATOM 1067 C CA . LYS A 1 126 ? 20.399 -1.830 -10.807 1.00 69.69 126 LYS A CA 1
ATOM 1068 C C . LYS A 1 126 ? 19.025 -1.938 -11.457 1.00 69.69 126 LYS A C 1
ATOM 1070 O O . LYS A 1 126 ? 18.085 -2.394 -10.809 1.00 69.69 126 LYS A O 1
ATOM 1075 N N . LYS A 1 127 ? 18.921 -1.579 -12.735 1.00 73.19 127 LYS A N 1
ATOM 1076 C CA . LYS A 1 127 ? 17.684 -1.438 -13.511 1.00 73.19 127 LYS A CA 1
ATOM 1077 C C . LYS A 1 127 ? 16.730 -2.628 -13.431 1.00 73.19 127 LYS A C 1
ATOM 1079 O O . LYS A 1 127 ? 15.526 -2.422 -13.316 1.00 73.19 127 LYS A O 1
ATOM 1084 N N . TYR A 1 128 ? 17.254 -3.851 -13.438 1.00 78.69 128 TYR A N 1
ATOM 1085 C CA . TYR A 1 128 ? 16.448 -5.078 -13.486 1.00 78.69 128 TYR A CA 1
ATOM 1086 C C . TYR A 1 128 ? 16.223 -5.745 -12.120 1.00 78.69 128 TYR A C 1
ATOM 1088 O O . TYR A 1 128 ? 15.572 -6.781 -12.055 1.00 78.69 128 TYR A O 1
ATOM 1096 N N . SER A 1 129 ? 16.741 -5.179 -11.022 1.00 79.06 129 SER A N 1
ATOM 1097 C CA . SER A 1 129 ? 16.656 -5.791 -9.689 1.00 79.06 129 SER A CA 1
ATOM 1098 C C . SER A 1 129 ? 15.708 -5.018 -8.779 1.00 79.06 129 SER A C 1
ATOM 1100 O O . SER A 1 129 ? 16.065 -3.963 -8.251 1.00 79.06 129 SER A O 1
ATOM 1102 N N . SER A 1 130 ? 14.517 -5.571 -8.531 1.00 74.12 130 SER A N 1
ATOM 1103 C CA . SER A 1 130 ? 13.540 -5.020 -7.578 1.00 74.12 130 SER A CA 1
ATOM 1104 C C . SER A 1 130 ? 14.132 -4.812 -6.174 1.00 74.12 130 SER A C 1
ATOM 1106 O O . SER A 1 130 ? 13.769 -3.859 -5.487 1.00 74.12 130 SER A O 1
ATOM 1108 N N . PHE A 1 131 ? 15.111 -5.632 -5.773 1.00 74.81 131 PHE A N 1
ATOM 1109 C CA . PHE A 1 131 ? 15.861 -5.479 -4.523 1.00 74.81 131 PHE A CA 1
ATOM 1110 C C . PHE A 1 131 ? 16.748 -4.226 -4.505 1.00 74.81 131 PHE A C 1
ATOM 1112 O O . PHE A 1 131 ? 16.826 -3.513 -3.503 1.00 74.81 131 PHE A O 1
ATOM 1119 N N . HIS A 1 132 ? 17.425 -3.916 -5.613 1.00 71.94 132 HIS A N 1
ATOM 1120 C CA . HIS A 1 132 ? 18.182 -2.670 -5.699 1.00 71.94 132 HIS A CA 1
ATOM 1121 C C . HIS A 1 132 ? 17.239 -1.462 -5.680 1.00 71.94 132 HIS A C 1
ATOM 1123 O O . HIS A 1 132 ? 17.547 -0.475 -5.010 1.00 71.94 132 HIS A O 1
ATOM 1129 N N . TRP A 1 133 ? 16.069 -1.551 -6.314 1.00 70.44 133 TRP A N 1
ATOM 1130 C CA . TRP A 1 133 ? 15.046 -0.502 -6.252 1.00 70.44 133 TRP A CA 1
ATOM 1131 C C . TRP A 1 133 ? 14.515 -0.277 -4.837 1.00 70.44 133 TRP A C 1
ATOM 1133 O O . TRP A 1 133 ? 14.499 0.862 -4.361 1.00 70.44 133 TRP A O 1
ATOM 1143 N N . SER A 1 134 ? 14.167 -1.356 -4.134 1.00 69.38 134 SER A N 1
ATOM 1144 C CA . SER A 1 134 ? 13.637 -1.291 -2.770 1.00 69.38 134 SER A CA 1
ATOM 1145 C C . SER A 1 134 ? 14.634 -0.677 -1.784 1.00 69.38 134 SER A C 1
ATOM 1147 O O . SER A 1 134 ? 14.230 0.039 -0.867 1.00 69.38 134 SER A O 1
ATOM 1149 N N . ARG A 1 135 ? 15.938 -0.895 -2.003 1.00 70.12 135 ARG A N 1
ATOM 1150 C CA . ARG A 1 135 ? 17.015 -0.362 -1.162 1.00 70.12 135 ARG A CA 1
ATOM 1151 C C . ARG A 1 135 ? 17.405 1.077 -1.498 1.00 70.12 135 ARG A C 1
ATOM 1153 O O . ARG A 1 135 ? 17.586 1.862 -0.575 1.00 70.12 135 ARG A O 1
ATOM 1160 N N . ASN A 1 136 ? 17.540 1.442 -2.777 1.00 65.81 136 ASN A N 1
ATOM 1161 C CA . ASN A 1 136 ? 17.941 2.808 -3.151 1.00 65.81 136 ASN A CA 1
ATOM 1162 C C . ASN A 1 136 ? 16.818 3.819 -2.866 1.00 65.81 136 ASN A C 1
ATOM 1164 O O . ASN A 1 136 ? 17.093 4.893 -2.340 1.00 65.81 136 ASN A O 1
ATOM 1168 N N . LEU A 1 137 ? 15.559 3.461 -3.145 1.00 63.84 137 LEU A N 1
ATOM 1169 C CA . LEU A 1 137 ? 14.417 4.343 -2.884 1.00 63.84 137 LEU A CA 1
ATOM 1170 C C . LEU A 1 137 ? 13.865 4.204 -1.459 1.00 63.84 137 LEU A C 1
ATOM 1172 O O . LEU A 1 137 ? 13.341 5.171 -0.913 1.00 63.84 137 LEU A O 1
ATOM 1176 N N . GLY A 1 138 ? 14.026 3.037 -0.824 1.00 58.75 138 GLY A N 1
ATOM 1177 C CA . GLY A 1 138 ? 13.650 2.833 0.579 1.00 58.75 138 GLY A CA 1
ATOM 1178 C C . GLY A 1 138 ? 14.366 3.790 1.536 1.00 58.75 138 GLY A C 1
ATOM 1179 O O . GLY A 1 138 ? 13.767 4.215 2.515 1.00 58.75 138 GLY A O 1
ATOM 1180 N N . LEU A 1 139 ? 15.591 4.218 1.199 1.00 55.69 139 LEU A N 1
ATOM 1181 C CA . LEU A 1 139 ? 16.336 5.238 1.948 1.00 55.69 139 LEU A CA 1
ATOM 1182 C C . LEU A 1 139 ? 15.782 6.668 1.768 1.00 55.69 139 LEU A C 1
ATOM 1184 O O . LEU A 1 139 ? 16.027 7.517 2.620 1.00 55.69 139 LEU A O 1
ATOM 1188 N N . MET A 1 140 ? 15.022 6.955 0.699 1.00 52.88 140 MET A N 1
ATOM 1189 C CA . MET A 1 140 ? 14.415 8.280 0.470 1.00 52.88 140 MET A CA 1
ATOM 1190 C C . MET A 1 140 ? 13.112 8.490 1.259 1.00 52.88 140 MET A C 1
ATOM 1192 O O . MET A 1 140 ? 12.767 9.628 1.571 1.00 52.88 140 MET A O 1
ATOM 1196 N N . PHE A 1 141 ? 12.404 7.418 1.634 1.00 54.62 141 PHE A N 1
ATOM 1197 C CA . PHE A 1 141 ? 11.161 7.503 2.421 1.00 54.62 141 PHE A CA 1
ATOM 1198 C C . PHE A 1 141 ? 11.386 7.631 3.933 1.00 54.62 141 PHE A C 1
ATOM 1200 O O . PHE A 1 141 ? 10.471 8.010 4.671 1.00 54.62 141 PHE A O 1
ATOM 1207 N N . ASP A 1 142 ? 12.615 7.397 4.393 1.00 52.66 142 ASP A N 1
ATOM 1208 C CA . ASP A 1 142 ? 12.968 7.339 5.812 1.00 52.66 142 ASP A CA 1
ATOM 1209 C C . ASP A 1 142 ? 13.057 8.702 6.528 1.00 52.66 142 ASP A C 1
ATOM 1211 O O . ASP A 1 142 ? 13.316 8.737 7.732 1.00 52.66 142 ASP A O 1
ATOM 1215 N N . LEU A 1 143 ? 12.756 9.837 5.881 1.00 49.34 143 LEU A N 1
ATOM 1216 C CA . LEU A 1 143 ? 12.829 11.151 6.547 1.00 49.34 143 LEU A CA 1
ATOM 1217 C C . LEU A 1 143 ? 11.482 11.822 6.866 1.00 49.34 143 LEU A C 1
ATOM 1219 O O . LEU A 1 143 ? 11.455 12.690 7.738 1.00 49.34 143 LEU A O 1
ATOM 1223 N N . HIS A 1 144 ? 10.358 11.396 6.272 1.00 56.12 144 HIS A N 1
ATOM 1224 C CA . HIS A 1 144 ? 9.082 12.137 6.396 1.00 56.12 144 HIS A CA 1
ATOM 1225 C C . HIS A 1 144 ? 7.842 11.296 6.746 1.00 56.12 144 HIS A C 1
ATOM 1227 O O . HIS A 1 144 ? 6.730 11.819 6.770 1.00 56.12 144 HIS A O 1
ATOM 1233 N N . TYR A 1 145 ? 8.015 10.012 7.066 1.00 62.19 145 TYR A N 1
ATOM 1234 C CA . TYR A 1 145 ? 6.902 9.110 7.373 1.00 62.19 145 TYR A CA 1
ATOM 1235 C C . TYR A 1 145 ? 6.161 9.423 8.695 1.00 62.19 145 TYR A C 1
ATOM 1237 O O . TYR A 1 145 ? 4.980 9.128 8.806 1.00 62.19 145 TYR A O 1
ATOM 1245 N N . ALA A 1 146 ? 6.797 10.064 9.675 1.00 63.53 146 ALA A N 1
ATOM 1246 C CA . ALA A 1 146 ? 6.173 10.792 10.793 1.00 63.53 146 ALA A CA 1
ATOM 1247 C C . ALA A 1 146 ? 7.290 11.521 11.552 1.00 63.53 146 ALA A C 1
ATOM 1249 O O . ALA A 1 146 ? 8.396 10.995 11.659 1.00 63.53 146 ALA A O 1
ATOM 1250 N N . SER A 1 147 ? 7.058 12.727 12.073 1.00 62.62 147 SER A N 1
ATOM 1251 C CA . SER A 1 147 ? 8.122 13.480 12.763 1.00 62.62 147 SER A CA 1
ATOM 1252 C C . SER A 1 147 ? 8.319 13.069 14.226 1.00 62.62 147 SER A C 1
ATOM 1254 O O . SER A 1 147 ? 9.373 13.359 14.789 1.00 62.62 147 SER A O 1
ATOM 1256 N N . LYS A 1 148 ? 7.334 12.391 14.832 1.00 72.50 148 LYS A N 1
ATOM 1257 C CA . LYS A 1 148 ? 7.324 11.953 16.236 1.00 72.50 148 LYS A CA 1
ATOM 1258 C C . LYS A 1 148 ? 6.221 10.923 16.491 1.00 72.50 148 LYS A C 1
ATOM 1260 O O . LYS A 1 148 ? 5.290 10.827 15.692 1.00 72.50 148 LYS A O 1
ATOM 1265 N N . ASP A 1 149 ? 6.303 10.242 17.626 1.00 84.25 149 ASP A N 1
ATOM 1266 C CA . ASP A 1 149 ? 5.225 9.408 18.159 1.00 84.25 149 ASP A CA 1
ATOM 1267 C C . ASP A 1 149 ? 4.108 10.285 18.734 1.00 84.25 149 ASP A C 1
ATOM 1269 O O . ASP A 1 149 ? 4.352 11.389 19.243 1.00 84.25 149 ASP A O 1
ATOM 1273 N N . PHE A 1 150 ? 2.865 9.820 18.639 1.00 85.69 150 PHE A N 1
ATOM 1274 C CA . PHE A 1 150 ? 1.708 10.547 19.159 1.00 85.69 150 PHE A CA 1
ATOM 1275 C C . PHE A 1 150 ? 0.510 9.623 19.368 1.00 85.69 150 PHE A C 1
ATOM 1277 O O . PHE A 1 150 ? 0.481 8.495 18.890 1.00 85.69 150 PHE A O 1
ATOM 1284 N N . ASN A 1 151 ? -0.493 10.110 20.096 1.00 89.56 151 ASN A N 1
ATOM 1285 C CA . ASN A 1 151 ? -1.758 9.405 20.261 1.00 89.56 151 ASN A CA 1
ATOM 1286 C C . ASN A 1 151 ? -2.804 9.995 19.322 1.00 89.56 151 ASN A C 1
ATOM 1288 O O . ASN A 1 151 ? -2.983 11.213 19.283 1.00 89.56 151 ASN A O 1
ATOM 1292 N N . ILE A 1 152 ? -3.531 9.128 18.628 1.00 88.69 152 ILE A N 1
ATOM 1293 C CA . ILE A 1 152 ? -4.661 9.489 17.780 1.00 88.69 152 ILE A CA 1
ATOM 1294 C C . ILE A 1 152 ? -5.876 8.664 18.188 1.00 88.69 152 ILE A C 1
ATOM 1296 O O . ILE A 1 152 ? -5.826 7.439 18.209 1.00 88.69 152 ILE A O 1
ATOM 1300 N N . ALA A 1 153 ? -6.966 9.339 18.567 1.00 88.50 153 ALA A N 1
ATOM 1301 C CA . ALA A 1 153 ? -8.192 8.691 19.042 1.00 88.50 153 ALA A CA 1
ATOM 1302 C C . ALA A 1 153 ? -7.948 7.619 20.135 1.00 88.50 153 ALA A C 1
ATOM 1304 O O . ALA A 1 153 ? -8.545 6.546 20.109 1.00 88.50 153 ALA A O 1
ATOM 1305 N N . ASN A 1 154 ? -7.068 7.920 21.100 1.00 87.69 154 ASN A N 1
ATOM 1306 C CA . ASN A 1 154 ? -6.621 7.020 22.178 1.00 87.69 154 ASN A CA 1
ATOM 1307 C C . ASN A 1 154 ? -5.825 5.783 21.727 1.00 87.69 154 ASN A C 1
ATOM 1309 O O . ASN A 1 154 ? -5.617 4.875 22.528 1.00 87.69 154 ASN A O 1
ATOM 1313 N N . ILE A 1 155 ? -5.347 5.756 20.485 1.00 89.94 155 ILE A N 1
ATOM 1314 C CA . ILE A 1 155 ? -4.433 4.730 19.990 1.00 89.94 155 ILE A CA 1
ATOM 1315 C C . ILE A 1 155 ? -3.042 5.342 19.852 1.00 89.94 155 ILE A C 1
ATOM 1317 O O . ILE A 1 155 ? -2.884 6.402 19.241 1.00 89.94 155 ILE A O 1
ATOM 1321 N N . HIS A 1 156 ? -2.038 4.690 20.434 1.00 89.62 156 HIS A N 1
ATOM 1322 C CA . HIS A 1 156 ? -0.653 5.123 20.310 1.00 89.62 156 HIS A CA 1
ATOM 1323 C C . HIS A 1 156 ? -0.101 4.764 18.931 1.00 89.62 156 HIS A C 1
ATOM 1325 O O . HIS A 1 156 ? -0.183 3.612 18.510 1.00 89.62 156 HIS A O 1
ATOM 1331 N N . PHE A 1 157 ? 0.459 5.750 18.238 1.00 89.06 157 PHE A N 1
ATOM 1332 C CA . PHE A 1 157 ? 1.207 5.562 17.007 1.00 89.06 157 PHE A CA 1
ATOM 1333 C C . PHE A 1 157 ? 2.696 5.753 17.289 1.00 89.06 157 PHE A C 1
ATOM 1335 O O . PHE A 1 157 ? 3.133 6.858 17.625 1.00 89.06 157 PHE A O 1
ATOM 1342 N N . GLU A 1 158 ? 3.457 4.677 17.102 1.00 85.94 158 GLU A N 1
ATOM 1343 C CA . GLU A 1 158 ? 4.912 4.664 17.217 1.00 85.94 158 GLU A CA 1
ATOM 1344 C C . GLU A 1 158 ? 5.544 4.567 15.824 1.00 85.94 158 GLU A C 1
ATOM 1346 O O . GLU A 1 158 ? 5.355 3.590 15.093 1.00 85.94 158 GLU A O 1
ATOM 1351 N N . ARG A 1 159 ? 6.324 5.574 15.428 1.00 74.94 159 ARG A N 1
ATOM 1352 C CA . ARG A 1 159 ? 6.878 5.677 14.067 1.00 74.94 159 ARG A CA 1
ATOM 1353 C C . ARG A 1 159 ? 7.713 4.455 13.681 1.00 74.94 159 ARG A C 1
ATOM 1355 O O . ARG A 1 159 ? 7.610 3.977 12.550 1.00 74.94 159 ARG A O 1
ATOM 1362 N N . PHE A 1 160 ? 8.581 4.021 14.592 1.00 76.38 160 PHE A N 1
ATOM 1363 C CA . PHE A 1 160 ? 9.578 2.978 14.346 1.00 76.38 160 PHE A CA 1
ATOM 1364 C C . PHE A 1 160 ? 9.095 1.574 14.715 1.00 76.38 160 PHE A C 1
ATOM 1366 O O . PHE A 1 160 ? 9.863 0.619 14.609 1.00 76.38 160 PHE A O 1
ATOM 1373 N N . GLU A 1 161 ? 7.816 1.429 15.062 1.00 84.38 161 GLU A N 1
ATOM 1374 C CA . GLU A 1 161 ? 7.192 0.1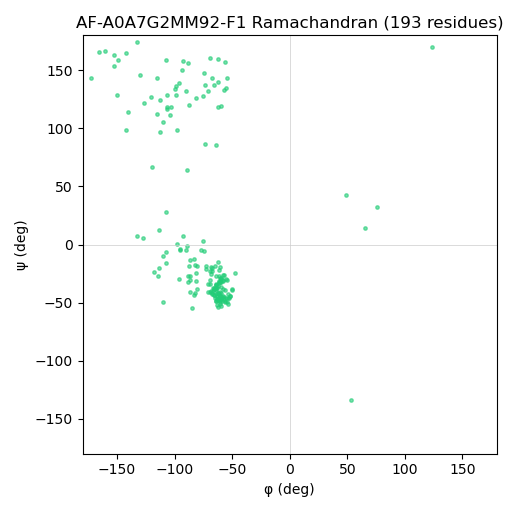20 15.206 1.00 84.38 161 GLU A CA 1
ATOM 1375 C C . GLU A 1 161 ? 7.364 -0.687 13.906 1.00 84.38 161 GLU A C 1
ATOM 1377 O O . GLU A 1 161 ? 7.155 -0.179 12.792 1.00 84.38 161 GLU A O 1
ATOM 1382 N N . CYS A 1 162 ? 7.743 -1.963 14.039 1.00 83.56 162 CYS A N 1
ATOM 1383 C CA . CYS A 1 162 ? 8.015 -2.855 12.905 1.00 83.56 162 CYS A CA 1
ATOM 1384 C C . CYS A 1 162 ? 6.831 -2.895 11.930 1.00 83.56 162 CYS A C 1
ATOM 1386 O O . CYS A 1 162 ? 7.005 -2.770 10.717 1.00 83.56 162 CYS A O 1
ATOM 1388 N N . GLN A 1 163 ? 5.609 -2.964 12.459 1.00 86.75 163 GLN A N 1
ATOM 1389 C CA . GLN A 1 163 ? 4.402 -3.007 11.646 1.00 86.75 163 GLN A CA 1
ATOM 1390 C C . GLN A 1 163 ? 4.156 -1.690 10.892 1.00 86.75 163 GLN A C 1
ATOM 1392 O O . GLN A 1 163 ? 3.846 -1.724 9.702 1.00 86.75 163 GLN A O 1
ATOM 1397 N N . ASN A 1 164 ? 4.342 -0.529 11.536 1.00 87.75 164 ASN A N 1
ATOM 1398 C CA . ASN A 1 164 ? 4.172 0.781 10.890 1.00 87.75 164 ASN A CA 1
ATOM 1399 C C . ASN A 1 164 ? 5.196 0.990 9.775 1.00 87.75 164 ASN A C 1
ATOM 1401 O O . ASN A 1 164 ? 4.827 1.345 8.656 1.00 87.75 164 ASN A O 1
ATOM 1405 N N . SER A 1 165 ? 6.469 0.734 10.062 1.00 85.38 165 SER A N 1
ATOM 1406 C CA . SER A 1 165 ? 7.546 0.881 9.080 1.00 85.38 165 SER A CA 1
ATOM 1407 C C . SER A 1 165 ? 7.424 -0.117 7.920 1.00 85.38 165 SER A C 1
ATOM 1409 O O . SER A 1 165 ? 7.650 0.253 6.765 1.00 85.38 165 SER A O 1
ATOM 1411 N N . SER A 1 166 ? 6.999 -1.355 8.187 1.00 87.94 166 SER A N 1
ATOM 1412 C CA . SER A 1 166 ? 6.774 -2.366 7.147 1.00 87.94 166 SER A CA 1
ATOM 1413 C C . SER A 1 166 ? 5.575 -2.026 6.263 1.00 87.94 166 SER A C 1
ATOM 1415 O O . SER A 1 166 ? 5.669 -2.152 5.042 1.00 87.94 166 SER A O 1
ATOM 1417 N N . LEU A 1 167 ? 4.473 -1.522 6.835 1.00 90.56 167 LEU A N 1
ATOM 1418 C CA . LEU A 1 167 ? 3.341 -1.028 6.045 1.00 90.56 167 LEU A CA 1
ATOM 1419 C C . LEU A 1 167 ? 3.740 0.148 5.153 1.00 90.56 167 LEU A C 1
ATOM 1421 O O . LEU A 1 167 ? 3.388 0.159 3.974 1.00 90.56 167 LEU A O 1
ATOM 1425 N N . ALA A 1 168 ? 4.493 1.111 5.690 1.00 89.38 168 ALA A N 1
ATOM 1426 C CA . ALA A 1 168 ? 4.977 2.262 4.930 1.00 89.38 168 ALA A CA 1
ATOM 1427 C C . ALA A 1 168 ? 5.789 1.825 3.705 1.00 89.38 168 ALA A C 1
ATOM 1429 O O . ALA A 1 168 ? 5.548 2.286 2.588 1.00 89.38 168 ALA A O 1
ATOM 1430 N N . LYS A 1 169 ? 6.714 0.879 3.912 1.00 87.56 169 LYS A N 1
ATOM 1431 C CA . LYS A 1 169 ? 7.511 0.277 2.841 1.00 87.56 169 LYS A CA 1
ATOM 1432 C C . LYS A 1 169 ? 6.638 -0.471 1.842 1.00 87.56 169 LYS A C 1
ATOM 1434 O O . LYS A 1 169 ? 6.854 -0.317 0.648 1.00 87.56 169 LYS A O 1
ATOM 1439 N N . LEU A 1 170 ? 5.636 -1.229 2.293 1.00 90.50 170 LEU A N 1
ATOM 1440 C CA . LEU A 1 170 ? 4.743 -1.959 1.393 1.00 90.50 170 LEU A CA 1
ATOM 1441 C C . LEU A 1 170 ? 3.936 -1.016 0.490 1.00 90.50 170 LEU A C 1
ATOM 1443 O O . LEU A 1 170 ? 3.883 -1.238 -0.721 1.00 90.50 170 LEU A O 1
ATOM 1447 N N . PHE A 1 171 ? 3.338 0.034 1.060 1.00 91.00 171 PHE A N 1
ATOM 1448 C CA . PHE A 1 171 ? 2.676 1.094 0.293 1.00 91.00 171 PHE A CA 1
ATOM 1449 C C . PHE A 1 171 ? 3.619 1.661 -0.751 1.00 91.00 171 PHE A C 1
ATOM 1451 O O . PHE A 1 171 ? 3.304 1.702 -1.940 1.00 91.00 171 PHE A O 1
ATOM 1458 N N . PHE A 1 172 ? 4.809 2.039 -0.306 1.00 88.06 172 PHE A N 1
ATOM 1459 C CA . PHE A 1 172 ? 5.791 2.625 -1.181 1.00 88.06 172 PHE A CA 1
ATOM 1460 C C . PHE A 1 172 ? 6.186 1.687 -2.337 1.00 88.06 172 PHE A C 1
ATOM 1462 O O . PHE A 1 172 ? 6.068 2.055 -3.507 1.00 88.06 172 PHE A O 1
ATOM 1469 N N . TYR A 1 173 ? 6.581 0.453 -2.025 1.00 88.94 173 TYR A N 1
ATOM 1470 C CA . TYR A 1 173 ? 6.996 -0.547 -3.006 1.00 88.94 173 TYR A CA 1
ATOM 1471 C C . TYR A 1 173 ? 5.894 -0.845 -4.020 1.00 88.94 173 TYR A C 1
ATOM 1473 O O . TYR A 1 173 ? 6.153 -0.823 -5.223 1.00 88.94 173 TYR A O 1
ATOM 1481 N N . ARG A 1 174 ? 4.646 -1.022 -3.578 1.00 90.25 174 ARG A N 1
ATOM 1482 C CA . ARG A 1 174 ? 3.531 -1.291 -4.496 1.00 90.25 174 ARG A CA 1
ATOM 1483 C C . ARG A 1 174 ? 3.156 -0.091 -5.367 1.00 90.25 174 ARG A C 1
ATOM 1485 O O . ARG A 1 174 ? 2.728 -0.303 -6.499 1.00 90.25 174 ARG A O 1
ATOM 1492 N N . ALA A 1 175 ? 3.339 1.144 -4.892 1.00 90.00 175 ALA A N 1
ATOM 1493 C CA . ALA A 1 175 ? 3.124 2.340 -5.710 1.00 90.00 175 ALA A CA 1
ATOM 1494 C C . ALA A 1 175 ? 4.118 2.429 -6.877 1.00 90.00 175 ALA A C 1
ATOM 1496 O O . ALA A 1 175 ? 3.740 2.803 -7.983 1.00 90.00 175 ALA A O 1
ATOM 1497 N N . ILE A 1 176 ? 5.377 2.038 -6.662 1.00 87.94 176 ILE A N 1
ATOM 1498 C CA . ILE A 1 176 ? 6.397 2.046 -7.721 1.00 87.94 176 ILE A CA 1
ATOM 1499 C C . ILE A 1 176 ? 6.464 0.736 -8.511 1.00 87.94 176 ILE A C 1
ATOM 1501 O O . ILE A 1 176 ? 7.264 0.636 -9.430 1.00 87.94 176 ILE A O 1
ATOM 1505 N N . GLY A 1 177 ? 5.652 -0.271 -8.187 1.00 90.31 177 GLY A N 1
ATOM 1506 C CA . GLY A 1 177 ? 5.674 -1.568 -8.863 1.00 90.31 177 GLY A CA 1
ATOM 1507 C C . GLY A 1 177 ? 6.851 -2.462 -8.468 1.00 90.31 177 GLY A C 1
ATOM 1508 O O . GLY A 1 177 ? 7.362 -3.201 -9.299 1.00 90.31 177 GLY A O 1
ATOM 1509 N N . VAL A 1 178 ? 7.320 -2.386 -7.225 1.00 90.44 178 VAL A N 1
ATOM 1510 C CA . VAL A 1 178 ? 8.197 -3.394 -6.615 1.00 90.44 178 VAL A CA 1
ATOM 1511 C C . VAL A 1 178 ? 7.311 -4.480 -5.986 1.00 90.44 178 VAL A C 1
ATOM 1513 O O . VAL A 1 178 ? 6.513 -4.156 -5.102 1.00 90.44 178 VAL A O 1
ATOM 1516 N N . PRO A 1 179 ? 7.429 -5.756 -6.408 1.00 91.69 179 PRO A N 1
ATOM 1517 C CA . PRO A 1 179 ? 6.677 -6.855 -5.808 1.00 91.69 179 PRO A CA 1
ATOM 1518 C C . PRO A 1 179 ? 7.055 -7.015 -4.334 1.00 91.69 179 PRO A C 1
ATOM 1520 O O . PRO A 1 179 ? 8.220 -7.245 -4.010 1.00 91.69 179 PRO A O 1
ATOM 1523 N N . ALA A 1 180 ? 6.082 -6.851 -3.440 1.00 89.62 180 ALA A N 1
ATOM 1524 C CA . ALA A 1 180 ? 6.288 -6.948 -2.002 1.00 89.62 180 ALA A CA 1
ATOM 1525 C C . ALA A 1 180 ? 5.010 -7.388 -1.273 1.00 89.62 180 ALA A C 1
ATOM 1527 O O . ALA A 1 180 ? 3.878 -7.121 -1.710 1.00 89.62 180 ALA A O 1
ATOM 1528 N N . ALA A 1 181 ? 5.214 -8.014 -0.118 1.00 89.88 181 ALA A N 1
ATOM 1529 C CA . ALA A 1 181 ? 4.179 -8.394 0.831 1.00 89.88 181 ALA A CA 1
ATOM 1530 C C . ALA A 1 181 ? 4.665 -8.201 2.270 1.00 89.88 181 ALA A C 1
ATOM 1532 O O . ALA A 1 181 ? 5.854 -8.014 2.522 1.00 89.88 181 ALA A O 1
ATOM 1533 N N . LEU A 1 182 ? 3.711 -8.216 3.199 1.00 88.56 182 LEU A N 1
ATOM 1534 C CA . LEU A 1 182 ? 3.993 -8.297 4.625 1.00 88.56 182 LEU A CA 1
ATOM 1535 C C . LEU A 1 182 ? 4.036 -9.765 5.027 1.00 88.56 182 LEU A C 1
ATOM 1537 O O . LEU A 1 182 ? 3.121 -10.522 4.702 1.00 88.56 182 LEU A O 1
ATOM 1541 N N . GLU A 1 183 ? 5.074 -10.126 5.763 1.00 84.94 183 GLU A N 1
ATOM 1542 C CA . GLU A 1 183 ? 5.219 -11.421 6.411 1.00 84.94 183 GLU A CA 1
ATOM 1543 C C . GLU A 1 183 ? 5.215 -11.200 7.926 1.00 84.94 183 GLU A C 1
ATOM 1545 O O . GLU A 1 183 ? 5.713 -10.183 8.406 1.00 84.94 183 GLU A O 1
ATOM 1550 N N . TYR A 1 184 ? 4.609 -12.126 8.666 1.00 82.62 184 TYR A N 1
ATOM 1551 C CA . TYR A 1 184 ? 4.536 -12.085 10.123 1.00 82.62 184 TYR A CA 1
ATOM 1552 C C . TYR A 1 184 ? 5.202 -13.332 10.694 1.00 82.62 184 TYR A C 1
ATOM 1554 O O . TYR A 1 184 ? 4.841 -14.450 10.314 1.00 82.62 184 TYR A O 1
ATOM 1562 N N . ILE A 1 185 ? 6.156 -13.141 11.607 1.00 79.00 185 ILE A N 1
ATOM 1563 C CA . ILE A 1 185 ? 6.926 -14.230 12.211 1.00 79.00 185 ILE A CA 1
ATOM 1564 C C . ILE A 1 185 ? 6.548 -14.313 13.698 1.00 79.00 185 ILE A C 1
ATOM 1566 O O . ILE A 1 185 ? 7.111 -13.596 14.520 1.00 79.00 185 ILE A O 1
ATOM 1570 N N . PRO A 1 186 ? 5.612 -15.201 14.088 1.00 69.38 186 PRO A N 1
ATOM 1571 C CA . PRO A 1 186 ? 5.067 -15.221 15.450 1.00 69.38 186 PRO A CA 1
ATOM 1572 C C . PRO A 1 186 ? 6.067 -15.663 16.529 1.00 69.38 186 PRO A C 1
ATOM 1574 O O . PRO A 1 186 ? 5.836 -15.414 17.710 1.00 69.38 186 PRO A O 1
ATOM 1577 N N . ALA A 1 187 ? 7.149 -16.350 16.154 1.00 68.12 187 ALA A N 1
ATOM 1578 C CA . ALA A 1 187 ? 8.158 -16.840 17.086 1.00 68.12 187 ALA A CA 1
ATOM 1579 C C . ALA A 1 187 ? 9.560 -16.685 16.489 1.00 68.12 187 ALA A C 1
ATOM 1581 O O . ALA A 1 187 ? 9.912 -17.365 15.522 1.00 68.12 187 ALA A O 1
ATOM 1582 N N . TRP A 1 188 ? 10.374 -15.818 17.092 1.00 63.84 188 TRP A N 1
ATOM 1583 C CA . TRP A 1 188 ? 11.792 -15.687 16.774 1.00 63.84 188 TRP A CA 1
ATOM 1584 C C . TRP A 1 188 ? 12.598 -16.462 17.822 1.00 63.84 188 TRP A C 1
ATOM 1586 O O . TRP A 1 188 ? 12.317 -16.392 19.014 1.00 63.84 188 TRP A O 1
ATOM 1596 N N . ALA A 1 189 ? 13.608 -17.219 17.387 1.00 68.81 189 ALA A N 1
ATOM 1597 C CA . ALA A 1 189 ? 14.380 -18.162 18.206 1.00 68.81 189 ALA A CA 1
ATOM 1598 C C . ALA A 1 189 ? 14.878 -17.636 19.573 1.00 68.81 189 ALA A C 1
ATOM 1600 O O . ALA A 1 189 ? 15.126 -18.438 20.470 1.00 68.81 189 ALA A O 1
ATOM 1601 N N . ASN A 1 190 ? 15.042 -16.322 19.744 1.00 68.50 190 ASN A N 1
ATOM 1602 C CA . ASN A 1 190 ? 15.488 -15.688 20.986 1.00 68.50 190 ASN A CA 1
ATOM 1603 C C . ASN A 1 190 ? 14.574 -14.553 21.491 1.00 68.50 190 ASN A C 1
ATOM 1605 O O . ASN A 1 190 ? 14.929 -13.903 22.477 1.00 68.50 190 ASN A O 1
ATOM 1609 N N . SER A 1 191 ? 13.419 -14.306 20.867 1.00 57.69 191 SER A N 1
ATOM 1610 C CA . SER A 1 191 ? 12.465 -13.290 21.319 1.00 57.69 191 SER A CA 1
ATOM 1611 C C . SER A 1 191 ? 11.020 -13.662 20.973 1.00 57.69 191 SER A C 1
ATOM 1613 O O . SER A 1 191 ? 10.671 -13.960 19.833 1.00 57.69 191 SER A O 1
ATOM 1615 N N . ASN A 1 192 ? 10.158 -13.599 21.989 1.00 50.44 192 ASN A N 1
ATOM 161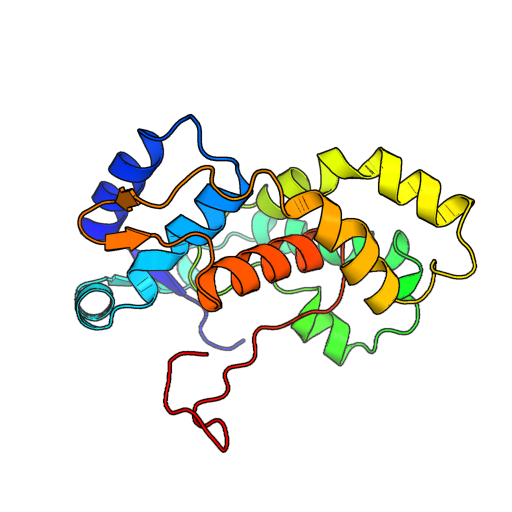6 C CA . ASN A 1 192 ? 8.709 -13.621 21.816 1.00 50.44 192 ASN A CA 1
ATOM 1617 C C . ASN A 1 192 ? 8.233 -12.166 21.860 1.00 50.44 192 ASN A C 1
ATOM 1619 O O . ASN A 1 192 ? 8.121 -11.579 22.937 1.00 50.44 192 ASN A O 1
ATOM 1623 N N . GLY A 1 193 ? 8.011 -11.570 20.694 1.00 54.28 193 GLY A N 1
ATOM 1624 C CA . GLY A 1 193 ? 7.524 -10.202 20.543 1.00 54.28 193 GLY A CA 1
ATOM 1625 C C . GLY A 1 193 ? 6.759 -10.043 19.232 1.00 54.28 193 GLY A C 1
ATOM 1626 O O . GLY A 1 193 ? 6.863 -10.890 18.350 1.00 54.28 193 GLY A O 1
ATOM 1627 N N . HIS A 1 194 ? 5.979 -8.968 19.114 1.00 49.12 194 HIS A N 1
ATOM 1628 C CA . HIS A 1 194 ? 5.315 -8.594 17.865 1.00 49.12 194 HIS A CA 1
ATOM 1629 C C . HIS A 1 194 ? 6.367 -8.028 16.896 1.00 49.12 194 HIS A C 1
ATOM 1631 O O . HIS A 1 194 ? 6.618 -6.823 16.891 1.00 49.12 194 HIS A O 1
ATOM 1637 N N . HIS A 1 195 ? 7.023 -8.901 16.131 1.00 49.09 195 HIS A N 1
ATOM 1638 C CA . HIS A 1 195 ? 7.939 -8.531 15.051 1.00 49.09 195 HIS A CA 1
ATOM 1639 C C . HIS A 1 195 ? 7.463 -9.072 13.707 1.00 49.09 195 HIS A C 1
ATOM 1641 O O . HIS A 1 195 ? 6.940 -10.209 13.660 1.00 49.09 195 HIS A O 1
#

pLDDT: mean 84.84, std 11.99, range [42.25, 96.62]

Radius of gyration: 17.61 Å; Cα contacts (8 Å, |Δi|>4): 197; chains: 1; bounding box: 45×37×41 Å

Nearest PDB structures (foldseek):
  1xdv-assembly1_A  TM=1.714E-01  e=5.615E+00  Homo sapiens

Sequence (195 aa):
MPKQYSYSGSFIEKFKIELNKHMELSFLSRKVIEILPFRYIDITSLLQYEHDIEIVKSDFLIYYIDYAFKLLGENPWLNQISFEDFCDYILPYRISHEALDQGWKDSLRQPLEGSLKEIIVFHDDKKYSSFHWSRNLGLMFDLHYASKDFNIANIHFERFECQNSSLAKLFFYRAIGVPAALEYIPAWANSNGHH